Protein AF-A0A9W7EF34-F1 (afdb_monomer)

Mean predicted aligned error: 19.5 Å

Radius of gyration: 34.62 Å; Cα contacts (8 Å, |Δi|>4): 232; chains: 1; bounding box: 96×42×107 Å

Structure (mmCIF, N/CA/C/O backbone):
data_AF-A0A9W7EF34-F1
#
_entry.id   AF-A0A9W7EF34-F1
#
loop_
_atom_site.group_PDB
_atom_site.id
_atom_site.type_symbol
_atom_site.label_atom_id
_atom_site.label_alt_id
_atom_site.label_comp_id
_atom_site.label_asym_id
_atom_site.label_entity_id
_atom_site.label_seq_id
_atom_site.pdbx_PDB_ins_code
_atom_site.Cartn_x
_atom_site.Cartn_y
_atom_site.Cartn_z
_atom_site.occupancy
_atom_site.B_iso_or_equiv
_atom_site.auth_seq_id
_atom_site.auth_comp_id
_atom_site.auth_asym_id
_atom_site.auth_atom_id
_atom_site.pdbx_PDB_model_num
ATOM 1 N N . MET A 1 1 ? 43.0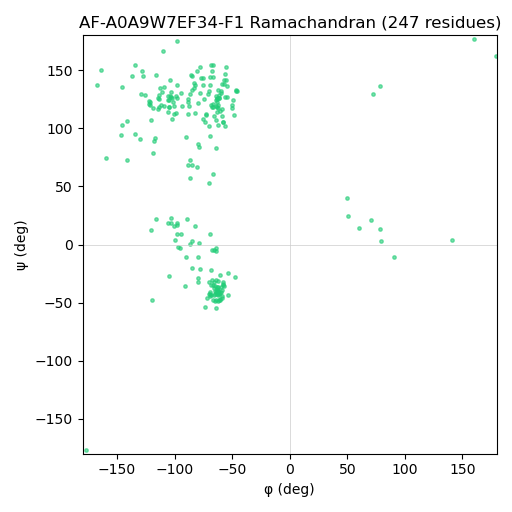24 19.667 50.921 1.00 45.47 1 MET A N 1
ATOM 2 C CA . MET A 1 1 ? 42.087 20.471 51.737 1.00 45.47 1 MET A CA 1
ATOM 3 C C . MET A 1 1 ? 41.079 21.119 50.804 1.00 45.47 1 MET A C 1
ATOM 5 O O . MET A 1 1 ? 41.505 21.657 49.795 1.00 45.47 1 MET A O 1
ATOM 9 N N . SER A 1 2 ? 39.800 21.084 51.189 1.00 40.12 2 SER A N 1
ATOM 10 C CA . SER A 1 2 ? 38.639 21.734 50.551 1.00 40.12 2 SER A CA 1
ATOM 11 C C . SER A 1 2 ? 38.058 21.064 49.301 1.00 40.12 2 SER A C 1
ATOM 13 O O . SER A 1 2 ? 38.801 20.698 48.408 1.00 40.12 2 SER A O 1
ATOM 15 N N . LYS A 1 3 ? 36.740 20.924 49.132 1.00 46.12 3 LYS A N 1
ATOM 16 C CA . LYS A 1 3 ? 35.575 21.041 50.031 1.00 46.12 3 LYS A CA 1
ATOM 17 C C . LYS A 1 3 ? 34.389 20.432 49.264 1.00 46.12 3 LYS A C 1
ATOM 19 O O . LYS A 1 3 ? 34.220 20.683 48.078 1.00 46.12 3 LYS A O 1
ATOM 24 N N . THR A 1 4 ? 33.598 19.647 49.975 1.00 48.50 4 THR A N 1
ATOM 25 C CA . THR A 1 4 ? 32.287 19.091 49.632 1.00 48.50 4 THR A CA 1
ATOM 26 C C . THR A 1 4 ? 31.282 20.197 49.295 1.00 48.50 4 THR A C 1
ATOM 28 O O . THR A 1 4 ? 31.253 21.192 50.014 1.00 48.50 4 THR A O 1
ATOM 31 N N . PHE A 1 5 ? 30.405 20.001 48.304 1.00 47.72 5 PHE A N 1
ATOM 32 C CA . PHE A 1 5 ? 29.097 20.671 48.266 1.00 47.72 5 PHE A CA 1
ATOM 33 C C . PHE A 1 5 ? 28.043 19.746 47.637 1.00 47.72 5 PHE A C 1
ATOM 35 O O . PHE A 1 5 ? 28.006 19.526 46.431 1.00 47.72 5 PHE A O 1
ATOM 42 N N . LEU A 1 6 ? 27.219 19.171 48.514 1.00 44.81 6 LEU A N 1
ATOM 43 C CA . LEU A 1 6 ? 25.925 18.562 48.221 1.00 44.81 6 LEU A CA 1
ATOM 44 C C . LEU A 1 6 ? 24.906 19.694 48.052 1.00 44.81 6 LEU A C 1
ATOM 46 O O . LEU A 1 6 ? 24.807 20.549 48.931 1.00 44.81 6 LEU A O 1
ATOM 50 N N . ALA A 1 7 ? 24.132 19.682 46.970 1.00 54.06 7 ALA A N 1
ATOM 51 C CA . ALA A 1 7 ? 22.953 20.530 46.826 1.00 54.06 7 ALA A CA 1
ATOM 52 C C . ALA A 1 7 ? 21.761 19.672 46.392 1.00 54.06 7 ALA A C 1
ATOM 54 O O . ALA A 1 7 ? 21.515 19.423 45.216 1.00 54.06 7 ALA A O 1
ATOM 55 N N . THR A 1 8 ? 21.053 19.193 47.406 1.00 47.03 8 THR A N 1
ATOM 56 C CA . THR A 1 8 ? 19.700 18.648 47.368 1.00 47.03 8 THR A CA 1
ATOM 57 C C . THR A 1 8 ? 18.743 19.761 46.932 1.00 47.03 8 THR A C 1
ATOM 59 O O . THR A 1 8 ? 18.721 20.810 47.572 1.00 47.03 8 THR A O 1
ATOM 62 N N . PHE A 1 9 ? 17.932 19.553 45.891 1.00 45.31 9 PHE A N 1
ATOM 63 C CA . PHE A 1 9 ? 16.800 20.437 45.594 1.00 45.31 9 PHE A CA 1
ATOM 64 C C . PHE A 1 9 ? 15.500 19.643 45.577 1.00 45.31 9 PHE A C 1
ATOM 66 O O . PHE A 1 9 ? 15.361 18.628 44.897 1.00 45.31 9 PHE A O 1
ATOM 73 N N . ALA A 1 10 ? 14.591 20.108 46.426 1.00 51.03 10 ALA A N 1
ATOM 74 C CA . ALA A 1 10 ? 13.329 19.495 46.765 1.00 51.03 10 ALA A CA 1
ATOM 75 C C . ALA A 1 10 ? 12.248 19.764 45.710 1.00 51.03 10 ALA A C 1
ATOM 77 O O . ALA A 1 10 ? 12.200 20.819 45.080 1.00 51.03 10 ALA A O 1
ATOM 78 N N . LEU A 1 11 ? 11.358 18.778 45.603 1.00 44.91 11 LEU A N 1
ATOM 79 C CA . LEU A 1 11 ? 10.041 18.805 44.977 1.00 44.91 11 LEU A CA 1
ATOM 80 C C . LEU A 1 11 ? 9.223 20.041 45.375 1.00 44.91 11 LEU A C 1
ATOM 82 O O . LEU A 1 11 ? 9.023 20.294 46.563 1.00 44.91 11 LEU A O 1
ATOM 86 N N . ILE A 1 12 ? 8.632 20.713 44.384 1.00 50.03 12 ILE A N 1
ATOM 87 C CA . ILE A 1 12 ? 7.440 21.541 44.583 1.00 50.03 12 ILE A CA 1
ATOM 88 C C . ILE A 1 12 ? 6.328 20.983 43.697 1.00 50.03 12 ILE A C 1
ATOM 90 O O . ILE A 1 12 ? 6.349 21.077 42.474 1.00 50.03 12 ILE A O 1
ATOM 94 N N . SER A 1 13 ? 5.382 20.357 44.389 1.00 43.81 13 SER A N 1
ATOM 95 C CA . SER A 1 13 ? 4.053 19.978 43.935 1.00 43.81 13 SER A CA 1
ATOM 96 C C . SER A 1 13 ? 3.179 21.228 43.860 1.00 43.81 13 SER A C 1
ATOM 98 O O . SER A 1 13 ? 3.028 21.930 44.860 1.00 43.81 13 SER A O 1
ATOM 100 N N . THR A 1 14 ? 2.574 21.489 42.704 1.00 51.66 14 THR A N 1
ATOM 101 C CA . THR A 1 14 ? 1.443 22.416 42.579 1.00 51.66 14 THR A CA 1
ATOM 102 C C . THR A 1 14 ? 0.361 21.778 41.713 1.00 51.66 14 THR A C 1
ATOM 104 O O . THR A 1 14 ? 0.374 21.824 40.487 1.00 51.66 14 THR A O 1
ATOM 107 N N . ALA A 1 15 ? -0.601 21.154 42.391 1.00 44.97 15 ALA A N 1
ATOM 108 C CA . ALA A 1 15 ? -1.885 20.786 41.819 1.00 44.97 15 ALA A CA 1
ATOM 109 C C . ALA A 1 15 ? -2.677 22.068 41.521 1.00 44.97 15 ALA A C 1
ATOM 111 O O . ALA A 1 15 ? -2.989 22.833 42.433 1.00 44.97 15 ALA A O 1
ATOM 112 N N . SER A 1 16 ? -2.999 22.305 40.249 1.00 50.56 16 SER A N 1
ATOM 113 C CA . SER A 1 16 ? -3.923 23.365 39.847 1.00 50.56 16 SER A CA 1
ATOM 114 C C . SER A 1 16 ? -5.274 22.735 39.523 1.00 50.56 16 SER A C 1
ATOM 116 O O . SER A 1 16 ? -5.428 22.010 38.541 1.00 50.56 16 SER A O 1
ATOM 118 N N . ALA A 1 17 ? -6.235 22.967 40.414 1.00 49.62 17 ALA A N 1
ATOM 119 C CA . ALA A 1 17 ? -7.628 22.598 40.248 1.00 49.62 17 ALA A CA 1
ATOM 120 C C . ALA A 1 17 ? -8.269 23.527 39.208 1.00 49.62 17 ALA A C 1
ATOM 122 O O . ALA A 1 17 ? -8.432 24.719 39.459 1.00 49.62 17 ALA A O 1
ATOM 123 N N . PHE A 1 18 ? -8.636 22.984 38.045 1.00 46.75 18 PHE A N 1
ATOM 124 C CA . PHE A 1 18 ? -9.473 23.696 37.084 1.00 46.75 18 PHE A CA 1
ATOM 125 C C . PHE A 1 18 ? -10.944 23.432 37.390 1.00 46.75 18 PHE A C 1
ATOM 127 O O . PHE A 1 18 ? -11.456 22.319 37.272 1.00 46.75 18 PHE A O 1
ATOM 134 N N . THR A 1 19 ? -11.597 24.499 37.826 1.00 50.06 19 THR A N 1
ATOM 135 C CA . THR A 1 19 ? -13.014 24.590 38.139 1.00 50.06 19 THR A CA 1
ATOM 136 C C . THR A 1 19 ? -13.855 24.357 36.884 1.00 50.06 19 THR A C 1
ATOM 138 O O . THR A 1 19 ? -13.667 25.003 35.855 1.00 50.06 19 THR A O 1
ATOM 141 N N . PHE A 1 20 ? -14.807 23.434 36.998 1.00 41.69 20 PHE A N 1
ATOM 142 C CA . PHE A 1 20 ? -15.888 23.197 36.047 1.00 41.69 20 PHE A CA 1
ATOM 143 C C . PHE A 1 20 ? -16.734 24.471 35.888 1.00 41.69 20 PHE A C 1
ATOM 145 O O . PHE A 1 20 ? -17.375 24.911 36.842 1.00 41.69 20 PHE A O 1
ATOM 152 N N . ILE A 1 21 ? -16.768 25.048 34.685 1.00 49.78 21 ILE A N 1
ATOM 153 C CA . ILE A 1 21 ? -17.763 26.055 34.299 1.00 49.78 21 ILE A CA 1
ATOM 154 C C . ILE A 1 21 ? -18.850 25.330 33.504 1.00 49.78 21 ILE A C 1
ATOM 156 O O . ILE A 1 21 ? -18.605 24.804 32.419 1.00 49.78 21 ILE A O 1
ATOM 160 N N . ALA A 1 22 ? -20.045 25.269 34.087 1.00 58.41 22 ALA A N 1
ATOM 161 C CA . ALA A 1 22 ? -21.246 24.741 33.456 1.00 58.41 22 ALA A CA 1
ATOM 162 C C . ALA A 1 22 ? -21.698 25.636 32.280 1.00 58.41 22 ALA A C 1
ATOM 164 O O . ALA A 1 22 ? -21.594 26.861 32.375 1.00 58.41 22 ALA A O 1
ATOM 165 N N . PRO A 1 23 ? -22.235 25.063 31.188 1.00 64.94 23 PRO A N 1
ATOM 166 C CA . PRO A 1 23 ? -22.819 25.843 30.102 1.00 64.94 23 PRO A CA 1
ATOM 167 C C . PRO A 1 23 ? -24.196 26.410 30.498 1.00 64.94 23 PRO A C 1
ATOM 169 O O . PRO A 1 23 ? -24.971 25.720 31.167 1.00 64.94 23 PRO A O 1
ATOM 172 N N . PRO A 1 24 ? -24.553 27.634 30.064 1.00 59.56 24 PRO A N 1
ATOM 173 C CA . PRO A 1 24 ? -25.892 28.165 30.267 1.00 59.56 24 PRO A CA 1
ATOM 174 C C . PRO A 1 24 ? -26.913 27.433 29.387 1.00 59.56 24 PRO A C 1
ATOM 176 O O . PRO A 1 24 ? -26.754 27.300 28.172 1.00 59.56 24 PRO A O 1
ATOM 179 N N . SER A 1 25 ? -27.995 26.990 30.027 1.00 50.22 25 SER A N 1
ATOM 180 C CA . SER A 1 25 ? -29.207 26.514 29.374 1.00 50.22 25 SER A CA 1
ATOM 181 C C . SER 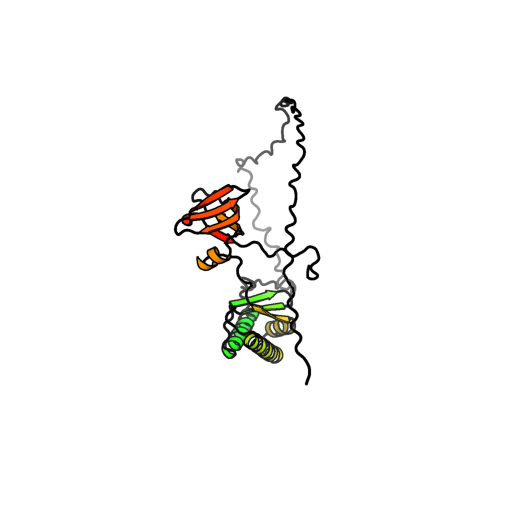A 1 25 ? -29.853 27.648 28.581 1.00 50.22 25 SER A C 1
ATOM 183 O O . SER A 1 25 ? -30.242 28.662 29.161 1.00 50.22 25 SER A O 1
ATOM 185 N N . VAL A 1 26 ? -30.045 27.449 27.279 1.00 50.34 26 VAL A N 1
ATOM 186 C CA . VAL A 1 26 ? -30.967 28.270 26.490 1.00 50.34 26 VAL A CA 1
ATOM 187 C C . VAL A 1 26 ? -32.069 27.362 25.974 1.00 50.34 26 VAL A C 1
ATOM 189 O O . VAL A 1 26 ? -31.975 26.722 24.930 1.00 50.34 26 VAL A O 1
ATOM 192 N N . SER A 1 27 ? -33.123 27.294 26.777 1.00 50.56 27 SER A N 1
ATOM 193 C CA . SER A 1 27 ? -34.466 26.969 26.336 1.00 50.56 27 SER A CA 1
ATOM 194 C C . SER A 1 27 ? -34.945 28.068 25.391 1.00 50.56 27 SER A C 1
ATOM 196 O O . SER A 1 27 ? -35.066 29.211 25.819 1.00 50.56 27 SER A O 1
ATOM 198 N N . ASN A 1 28 ? -35.256 27.728 24.143 1.00 45.16 28 ASN A N 1
ATOM 199 C CA . ASN A 1 28 ? -36.265 28.445 23.370 1.00 45.16 28 ASN A CA 1
ATOM 200 C C . ASN A 1 28 ? -36.971 27.459 22.442 1.00 45.16 28 ASN A C 1
ATOM 202 O O . ASN A 1 28 ? -36.529 27.136 21.342 1.00 45.16 28 ASN A O 1
ATOM 206 N N . PHE A 1 29 ? -38.089 26.967 22.967 1.00 40.59 29 PHE A N 1
ATOM 207 C CA . PHE A 1 29 ? -39.194 26.418 22.208 1.00 40.59 29 PHE A CA 1
ATOM 208 C C . PHE A 1 29 ? -39.684 27.471 21.206 1.00 40.59 29 PHE A C 1
ATOM 210 O O . PHE A 1 29 ? -40.049 28.578 21.591 1.00 40.59 29 PHE A O 1
ATOM 217 N N . CYS A 1 30 ? -39.769 27.097 19.934 1.00 47.44 30 CYS A N 1
ATOM 218 C CA . CYS A 1 30 ? -40.696 27.716 18.995 1.00 47.44 30 CYS A CA 1
ATOM 219 C C . CYS A 1 30 ? -41.594 26.605 18.436 1.00 47.44 30 CYS A C 1
ATOM 221 O O . CYS A 1 30 ? -41.076 25.649 17.853 1.00 47.44 30 CYS A O 1
ATOM 223 N N . PRO A 1 31 ? -42.924 26.687 18.611 1.00 45.97 31 PRO A N 1
ATOM 224 C CA . PRO A 1 31 ? -43.846 25.761 17.979 1.00 45.97 31 PRO A CA 1
ATOM 225 C C . PRO A 1 31 ? -43.904 26.099 16.489 1.00 45.97 31 PRO A C 1
ATOM 227 O O . PRO A 1 31 ? -44.399 27.155 16.097 1.00 45.97 31 PRO A O 1
ATOM 230 N N . ARG A 1 32 ? -43.377 25.217 15.635 1.00 39.81 32 ARG A N 1
ATOM 231 C CA . ARG A 1 32 ? -43.545 25.373 14.190 1.00 39.81 32 ARG A CA 1
ATOM 232 C C . ARG A 1 32 ? -44.985 25.017 13.841 1.00 39.81 32 ARG A C 1
ATOM 234 O O . ARG A 1 32 ? -45.380 23.853 13.860 1.00 39.81 32 ARG A O 1
ATOM 241 N N . SER A 1 33 ? -45.758 26.058 13.568 1.00 42.59 33 SER A N 1
ATOM 242 C CA . SER A 1 33 ? -47.129 26.014 13.087 1.00 42.59 33 SER A CA 1
ATOM 243 C C . SER A 1 33 ? -47.256 25.060 11.902 1.00 42.59 33 SER A C 1
ATOM 245 O O . SER A 1 33 ? -46.562 25.192 10.894 1.00 42.59 33 SER A O 1
ATOM 247 N N . ARG A 1 34 ? -48.167 24.099 12.055 1.00 45.62 34 ARG A N 1
ATOM 248 C CA . ARG A 1 34 ? -48.649 23.170 11.035 1.00 45.62 34 ARG A CA 1
ATOM 249 C C . ARG A 1 34 ? -49.187 23.983 9.852 1.00 45.62 34 ARG A C 1
ATOM 251 O O . ARG A 1 34 ? -50.275 24.540 9.938 1.00 45.62 34 ARG A O 1
ATOM 258 N N . THR A 1 35 ? -48.408 24.091 8.779 1.00 41.19 35 THR A N 1
ATOM 259 C CA . THR A 1 35 ? -48.868 24.669 7.511 1.00 41.19 35 THR A CA 1
ATOM 260 C C . THR A 1 35 ? -49.479 23.548 6.682 1.00 41.19 35 THR A C 1
ATOM 262 O O . THR A 1 35 ? -48.865 22.504 6.471 1.00 41.19 35 THR A O 1
ATOM 265 N N . SER A 1 36 ? -50.737 23.748 6.314 1.00 50.00 36 SER A N 1
ATOM 266 C CA . SER A 1 36 ? -51.560 22.881 5.482 1.00 50.00 36 SER A CA 1
ATOM 267 C C . SER A 1 36 ? -50.913 22.589 4.128 1.00 50.00 36 SER A C 1
ATOM 269 O O . SER A 1 36 ? -50.331 23.475 3.505 1.00 50.00 36 SER A O 1
ATOM 271 N N . LEU A 1 37 ? -51.073 21.341 3.688 1.00 55.94 37 LEU A N 1
ATOM 272 C CA . LEU A 1 37 ? -50.784 20.858 2.340 1.00 55.94 37 LEU A CA 1
ATOM 273 C C . LEU A 1 37 ? -51.526 21.716 1.299 1.00 55.94 37 LEU A C 1
ATOM 275 O O . LEU A 1 37 ? -52.745 21.855 1.426 1.00 55.94 37 LEU A O 1
ATOM 279 N N . PRO A 1 38 ? -50.849 22.278 0.283 1.00 51.59 38 PRO A N 1
ATOM 280 C CA . PRO A 1 38 ? -51.524 22.739 -0.914 1.00 51.59 38 PRO A CA 1
ATOM 281 C C . PRO A 1 38 ? -51.879 21.555 -1.819 1.00 51.59 38 PRO A C 1
ATOM 283 O O . PRO A 1 38 ? -51.161 20.559 -1.915 1.00 51.59 38 PRO A O 1
ATOM 286 N N . ASP A 1 39 ? -53.041 21.725 -2.428 1.00 44.97 39 ASP A N 1
ATOM 287 C CA . ASP A 1 39 ? -53.821 20.803 -3.230 1.00 44.97 39 ASP A CA 1
ATOM 288 C C . ASP A 1 39 ? -53.061 20.226 -4.434 1.00 44.97 39 ASP A C 1
ATOM 290 O O . ASP A 1 39 ? -52.222 20.879 -5.063 1.00 44.97 39 ASP A O 1
ATOM 294 N N . ALA A 1 40 ? -53.385 18.977 -4.751 1.00 52.00 40 ALA A N 1
ATOM 295 C CA . ALA A 1 40 ? -52.800 18.213 -5.837 1.00 52.00 40 ALA A CA 1
ATOM 296 C C . ALA A 1 40 ? -53.414 18.638 -7.178 1.00 52.00 40 ALA A C 1
ATOM 298 O O . ALA A 1 40 ? -54.333 18.000 -7.681 1.00 52.00 40 ALA A O 1
ATOM 299 N N . SER A 1 41 ? -52.894 19.703 -7.786 1.00 53.72 41 SER A N 1
ATOM 300 C CA . SER A 1 41 ? -53.200 20.023 -9.185 1.00 53.72 41 SER A CA 1
ATOM 301 C C . SER A 1 41 ? -52.153 20.951 -9.803 1.00 53.72 41 SER A C 1
ATOM 303 O O . SER A 1 41 ? -52.399 22.134 -10.032 1.00 53.72 41 SER A O 1
ATOM 305 N N . SER A 1 42 ? -50.975 20.420 -10.121 1.00 45.78 42 SER A N 1
ATOM 306 C CA . SER A 1 42 ? -50.149 20.989 -11.187 1.00 45.78 42 SER A CA 1
ATOM 307 C C . SER A 1 42 ? -49.487 19.864 -11.975 1.00 45.78 42 SER A C 1
ATOM 309 O O . SER A 1 42 ? -48.623 19.122 -11.517 1.00 45.78 42 SER A O 1
ATOM 311 N N . VAL A 1 43 ? -50.034 19.700 -13.171 1.00 49.41 43 VAL A N 1
ATOM 312 C CA . VAL A 1 43 ? -49.752 18.675 -14.164 1.00 49.41 43 VAL A CA 1
ATOM 313 C C . VAL A 1 43 ? -48.331 18.873 -14.693 1.00 49.41 43 VAL A C 1
ATOM 315 O O . VAL A 1 43 ? -48.027 19.907 -15.285 1.00 49.41 43 VAL A O 1
ATOM 318 N N . LEU A 1 44 ? -47.461 17.884 -14.488 1.00 51.25 44 LEU A N 1
ATOM 319 C CA . LEU A 1 44 ? -46.235 17.745 -15.273 1.00 51.25 44 LEU A CA 1
ATOM 320 C C . LEU A 1 44 ? -46.634 17.345 -16.705 1.00 51.25 44 LEU A C 1
ATOM 322 O O . LEU A 1 44 ? -47.517 16.495 -16.851 1.00 51.25 44 LEU A O 1
ATOM 326 N N . PRO A 1 45 ? -46.030 17.918 -17.762 1.00 49.41 45 PRO A N 1
ATOM 327 C CA . PRO A 1 45 ? -46.334 17.502 -19.122 1.00 49.41 45 PRO A CA 1
ATOM 328 C C . PRO A 1 45 ? -45.947 16.030 -19.301 1.00 49.41 45 PRO A C 1
ATOM 330 O O . PRO A 1 45 ? -44.797 15.635 -19.111 1.00 49.41 45 PRO A O 1
ATOM 333 N N . LEU A 1 46 ? -46.956 15.228 -19.636 1.00 42.62 46 LEU A N 1
ATOM 334 C CA . LEU A 1 46 ? -46.847 13.823 -19.991 1.00 42.62 46 LEU A CA 1
ATOM 335 C C . LEU A 1 46 ? -45.908 13.710 -21.203 1.00 42.62 46 LEU A C 1
ATOM 337 O O . LEU A 1 46 ? -46.263 14.127 -22.307 1.00 42.62 46 LEU A O 1
ATOM 341 N N . PHE A 1 47 ? -44.713 13.152 -21.017 1.00 42.62 47 PHE A N 1
ATOM 342 C CA . PHE A 1 47 ? -43.955 12.630 -22.149 1.00 42.62 47 PHE A CA 1
ATOM 343 C C . PHE A 1 47 ? -44.774 11.479 -22.730 1.00 42.62 47 PHE A C 1
ATOM 345 O O . PHE A 1 47 ? -44.918 10.429 -22.105 1.00 42.62 47 PHE A O 1
ATOM 352 N N . SER A 1 48 ? -45.374 11.723 -23.895 1.00 48.88 48 SER A N 1
ATOM 353 C CA . SER A 1 48 ? -46.065 10.693 -24.661 1.00 48.88 48 SER A CA 1
ATOM 354 C C . SER A 1 48 ? -45.039 9.641 -25.056 1.00 48.88 48 SER A C 1
ATOM 356 O O . SER A 1 48 ? -44.066 9.939 -25.748 1.00 48.88 48 SER A O 1
ATOM 358 N N . THR A 1 49 ? -45.231 8.418 -24.575 1.00 58.16 49 THR A N 1
ATOM 359 C CA . THR A 1 49 ? -44.493 7.254 -25.055 1.00 58.16 49 THR A CA 1
ATOM 360 C C . THR A 1 49 ? -44.814 7.054 -26.536 1.00 58.16 49 THR A C 1
ATOM 362 O O . THR A 1 49 ? -45.997 7.100 -26.883 1.00 58.16 49 THR A O 1
ATOM 365 N N . PRO A 1 50 ? -43.820 6.833 -27.413 1.00 52.66 50 PRO A N 1
ATOM 366 C CA . PRO A 1 50 ? -44.100 6.483 -28.796 1.00 52.66 50 PRO A CA 1
ATOM 367 C C . PRO A 1 50 ? -44.875 5.160 -28.838 1.00 52.66 50 PRO A C 1
ATOM 369 O O . PRO A 1 50 ? -44.483 4.169 -28.222 1.00 52.66 50 PRO A O 1
ATOM 372 N N . ASP A 1 51 ? -46.015 5.196 -29.519 1.00 50.22 51 ASP A N 1
ATOM 373 C CA . ASP A 1 51 ? -46.903 4.063 -29.746 1.00 50.22 51 ASP A CA 1
ATOM 374 C C . ASP A 1 51 ? -46.262 3.158 -30.811 1.00 50.22 51 ASP A C 1
ATOM 376 O O . ASP A 1 51 ? -46.149 3.532 -31.978 1.00 50.22 51 ASP A O 1
ATOM 380 N N . PHE A 1 52 ? -45.765 1.990 -30.403 1.00 50.00 52 PHE A N 1
ATOM 381 C CA . PHE A 1 52 ? -45.001 1.069 -31.260 1.00 50.00 52 PHE A CA 1
ATOM 382 C C . PHE A 1 52 ? -45.881 0.163 -32.144 1.00 50.00 52 PHE A C 1
ATOM 384 O O . PHE A 1 52 ? -45.394 -0.826 -32.684 1.00 50.00 52 PHE A O 1
ATOM 391 N N . ASN A 1 53 ? -47.167 0.479 -32.320 1.00 54.66 53 ASN A N 1
ATOM 392 C CA . ASN A 1 53 ? -48.119 -0.387 -33.026 1.00 54.66 53 ASN A CA 1
ATOM 393 C C . ASN A 1 53 ? -48.473 0.049 -34.457 1.00 54.66 53 ASN A C 1
ATOM 395 O O . ASN A 1 53 ? -49.514 -0.355 -34.967 1.00 54.66 53 ASN A O 1
ATOM 399 N N . ASN A 1 54 ? -47.631 0.829 -35.139 1.00 50.09 54 ASN A N 1
ATOM 400 C CA . ASN A 1 54 ? -47.859 1.156 -36.549 1.00 50.09 54 ASN A CA 1
ATOM 401 C C . ASN A 1 54 ? -46.719 0.622 -37.426 1.00 50.09 54 ASN A C 1
ATOM 403 O O . ASN A 1 54 ? -45.709 1.291 -37.628 1.00 50.09 54 ASN A O 1
ATOM 407 N N . VAL A 1 55 ? -46.874 -0.620 -37.892 1.00 57.09 55 VAL A N 1
ATOM 408 C CA . VAL A 1 55 ? -45.870 -1.372 -38.672 1.00 57.09 55 VAL A CA 1
ATOM 409 C C . VAL A 1 55 ? -46.098 -1.241 -40.189 1.00 57.09 55 VAL A C 1
ATOM 411 O O . VAL A 1 55 ? -45.410 -1.881 -40.972 1.00 57.09 55 VAL A O 1
ATOM 414 N N . ASP A 1 56 ? -47.000 -0.372 -40.647 1.00 52.03 56 ASP A N 1
ATOM 415 C CA . ASP A 1 56 ? -47.461 -0.419 -42.044 1.00 52.03 56 ASP A CA 1
ATOM 416 C C . ASP A 1 56 ? -46.880 0.650 -42.983 1.00 52.03 56 ASP A C 1
ATOM 418 O O . ASP A 1 56 ? -47.412 0.854 -44.067 1.00 52.03 56 ASP A O 1
ATOM 422 N N . ASN A 1 57 ? -45.764 1.304 -42.645 1.00 52.41 57 ASN A N 1
ATOM 423 C CA . ASN A 1 57 ? -45.030 2.131 -43.617 1.00 52.41 57 ASN A CA 1
ATOM 424 C C . ASN A 1 57 ? -43.514 2.005 -43.439 1.00 52.41 57 ASN A C 1
ATOM 426 O O . ASN A 1 57 ? -42.839 2.914 -42.959 1.00 52.41 57 ASN A O 1
ATOM 430 N N . LEU A 1 58 ? -42.983 0.852 -43.841 1.00 50.47 58 LEU A N 1
ATOM 431 C CA . LEU A 1 58 ? -41.568 0.696 -44.147 1.00 50.47 58 LEU A CA 1
ATOM 432 C C . LEU A 1 58 ? -41.401 1.004 -45.640 1.00 50.47 58 LEU A C 1
ATOM 434 O O . LEU A 1 58 ? -41.602 0.134 -46.486 1.00 50.47 58 LEU A O 1
ATOM 438 N N . GLU A 1 59 ? -41.098 2.258 -45.978 1.00 56.09 59 GLU A N 1
ATOM 439 C CA . GLU A 1 59 ? -40.597 2.564 -47.317 1.00 56.09 59 GLU A CA 1
ATOM 440 C C . GLU A 1 59 ? -39.288 1.793 -47.502 1.00 56.09 59 GLU A C 1
ATOM 442 O O . GLU A 1 59 ? -38.316 1.973 -46.766 1.00 56.09 59 GLU A O 1
ATOM 447 N N . THR A 1 60 ? -39.314 0.853 -48.442 1.00 54.75 60 THR A N 1
AT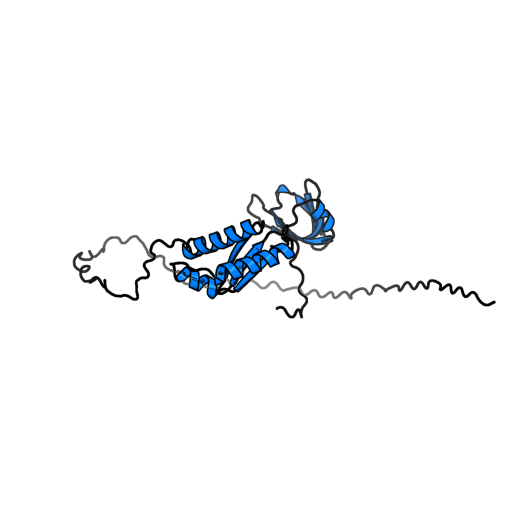OM 448 C CA . THR A 1 60 ? -38.168 0.041 -48.837 1.00 54.75 60 THR A CA 1
ATOM 449 C C . THR A 1 60 ? -37.064 0.983 -49.304 1.00 54.75 60 THR A C 1
ATOM 451 O O . THR A 1 60 ? -37.168 1.567 -50.379 1.00 54.75 60 THR A O 1
ATOM 454 N N . ILE A 1 61 ? -36.029 1.162 -48.484 1.00 51.38 61 ILE A N 1
ATOM 455 C CA . ILE A 1 61 ? -34.816 1.871 -48.888 1.00 51.38 61 ILE A CA 1
ATOM 456 C C . ILE A 1 61 ? -34.210 1.048 -50.027 1.00 51.38 61 ILE A C 1
ATOM 458 O O . ILE A 1 61 ? -33.854 -0.117 -49.833 1.00 51.38 61 ILE A O 1
ATOM 462 N N . ASP A 1 62 ? -34.191 1.629 -51.224 1.00 54.66 62 ASP A N 1
ATOM 463 C CA . ASP A 1 62 ? -33.688 0.991 -52.434 1.00 54.66 62 ASP A CA 1
ATOM 464 C C . ASP A 1 62 ? -32.198 0.671 -52.245 1.00 54.66 62 ASP A C 1
ATOM 466 O O . ASP A 1 62 ? -31.394 1.528 -51.871 1.00 54.66 62 ASP A O 1
ATOM 470 N N . ALA A 1 63 ? -31.824 -0.591 -52.460 1.00 57.50 63 ALA A N 1
ATOM 471 C CA . ALA A 1 63 ? -30.490 -1.110 -52.159 1.00 57.50 63 ALA A CA 1
ATOM 472 C C . ALA A 1 63 ? -29.383 -0.516 -53.055 1.00 57.50 63 ALA A C 1
ATOM 474 O O . ALA A 1 63 ? -28.207 -0.794 -52.834 1.00 57.50 63 ALA A O 1
ATOM 475 N N . ASN A 1 64 ? -29.748 0.306 -54.042 1.00 53.88 64 ASN A N 1
ATOM 476 C CA . ASN A 1 64 ? -28.821 0.927 -54.986 1.00 53.88 64 ASN A CA 1
ATOM 477 C C . ASN A 1 64 ? -28.282 2.300 -54.544 1.00 53.88 64 ASN A C 1
ATOM 479 O O . ASN A 1 64 ? -27.315 2.772 -55.135 1.00 53.88 64 ASN A O 1
ATOM 483 N N . ASP A 1 65 ? -28.822 2.921 -53.489 1.00 49.62 65 ASP A N 1
ATOM 484 C CA . ASP A 1 65 ? -28.317 4.217 -52.990 1.00 49.62 65 ASP A CA 1
ATOM 485 C C . ASP A 1 65 ? -27.126 4.081 -52.016 1.00 49.62 65 ASP A C 1
ATOM 487 O O . ASP A 1 65 ? -26.602 5.074 -51.506 1.00 49.62 65 ASP A O 1
ATOM 491 N N . LEU A 1 66 ? -26.645 2.854 -51.774 1.00 51.84 66 LEU A N 1
ATOM 492 C CA . LEU A 1 66 ? -25.497 2.568 -50.904 1.00 51.84 66 LEU A CA 1
ATOM 493 C C . LEU A 1 66 ? -24.180 2.320 -51.669 1.00 51.84 66 LEU A C 1
ATOM 495 O O . LEU A 1 66 ? -23.233 1.795 -51.087 1.00 51.84 66 LEU A O 1
ATOM 499 N N . GLU A 1 67 ? -24.084 2.681 -52.953 1.00 53.78 67 GLU A N 1
ATOM 500 C CA . GLU A 1 67 ? -22.863 2.456 -53.754 1.00 53.78 67 GLU A CA 1
ATOM 501 C C . GLU A 1 67 ? -21.942 3.678 -53.922 1.00 53.78 67 GLU A C 1
ATOM 503 O O . GLU A 1 67 ? -20.890 3.567 -54.549 1.00 53.78 67 GLU A O 1
ATOM 508 N N . ASP A 1 68 ? -22.237 4.825 -53.298 1.00 50.72 68 ASP A N 1
ATOM 509 C CA . ASP A 1 68 ? -21.379 6.022 -53.405 1.00 50.72 68 ASP A CA 1
ATOM 510 C C . ASP A 1 68 ? -20.546 6.335 -52.147 1.00 50.72 68 ASP A C 1
ATOM 512 O O . ASP A 1 68 ? -19.969 7.416 -52.009 1.00 50.72 68 ASP A O 1
ATOM 516 N N . CYS A 1 69 ? -20.363 5.350 -51.262 1.00 45.81 69 CYS A N 1
ATOM 517 C CA . CYS A 1 69 ? -19.264 5.366 -50.291 1.00 45.81 69 CYS A CA 1
ATOM 518 C C . CYS A 1 69 ? -17.974 4.903 -50.981 1.00 45.81 69 CYS A C 1
ATOM 520 O O . CYS A 1 69 ? -17.434 3.833 -50.693 1.00 45.81 69 CYS A O 1
ATOM 522 N N . LYS A 1 70 ? -17.489 5.710 -51.932 1.00 51.06 70 LYS A N 1
ATOM 523 C CA . LYS A 1 70 ? -16.155 5.550 -52.516 1.00 51.06 70 LYS A CA 1
ATOM 524 C C . LYS A 1 70 ? -15.143 5.422 -51.378 1.00 51.06 70 LYS A C 1
ATOM 526 O O . LYS A 1 70 ? -14.993 6.332 -50.565 1.00 51.06 70 LYS A O 1
ATOM 531 N N . LYS A 1 71 ? -14.480 4.270 -51.331 1.00 52.69 71 LYS A N 1
ATOM 532 C CA . LYS A 1 71 ? -13.387 3.954 -50.420 1.00 52.69 71 LYS A CA 1
ATOM 533 C C . LYS A 1 71 ? -12.358 5.084 -50.423 1.00 52.69 71 LYS A C 1
ATOM 535 O O . LYS A 1 71 ? -11.688 5.326 -51.425 1.00 52.69 71 LYS A O 1
ATOM 540 N N . VAL A 1 72 ? -12.266 5.803 -49.309 1.00 48.12 72 VAL A N 1
ATOM 541 C CA . VAL A 1 72 ? -11.195 6.770 -49.050 1.00 48.12 72 VAL A CA 1
ATOM 542 C C . VAL A 1 72 ? -10.026 5.977 -48.467 1.00 48.12 72 VAL A C 1
ATOM 544 O O . VAL A 1 72 ? -9.726 6.086 -47.282 1.00 48.12 72 VAL A O 1
ATOM 547 N N . ASP A 1 73 ? -9.408 5.133 -49.291 1.00 49.34 73 ASP A N 1
ATOM 548 C CA . ASP A 1 73 ? -8.354 4.207 -48.846 1.00 49.34 73 ASP A CA 1
ATOM 549 C C . ASP A 1 73 ? -6.973 4.884 -48.680 1.00 49.34 73 ASP A C 1
ATOM 551 O O . ASP A 1 73 ? -6.025 4.239 -48.249 1.00 49.34 73 ASP A O 1
ATOM 555 N N . ASP A 1 74 ? -6.854 6.198 -48.917 1.00 51.22 74 ASP A N 1
ATOM 556 C CA . ASP A 1 74 ? -5.555 6.901 -48.923 1.00 51.22 74 ASP A CA 1
ATOM 557 C C . ASP A 1 74 ? -5.421 8.042 -47.890 1.00 51.22 74 ASP A C 1
ATOM 559 O O . ASP A 1 74 ? -4.479 8.840 -47.928 1.00 51.22 74 ASP A O 1
ATOM 563 N N . ALA A 1 75 ? -6.332 8.150 -46.916 1.00 44.38 75 ALA A N 1
ATOM 564 C CA . ALA A 1 75 ? -6.210 9.148 -45.849 1.00 44.38 75 ALA A CA 1
ATOM 565 C C . ALA A 1 75 ? -5.214 8.697 -44.757 1.00 44.38 75 ALA A C 1
ATOM 567 O O . ALA A 1 75 ? -5.599 8.163 -43.719 1.00 44.38 75 ALA A O 1
ATOM 568 N N . VAL A 1 76 ? -3.926 8.996 -44.966 1.00 46.47 76 VAL A N 1
ATOM 569 C CA . VAL A 1 76 ? -2.785 8.729 -44.053 1.00 46.47 76 VAL A CA 1
ATOM 570 C C . VAL A 1 76 ? -3.035 9.139 -42.588 1.00 46.47 76 VAL A C 1
ATOM 572 O O . VAL A 1 76 ? -2.486 8.538 -41.671 1.00 46.47 76 VAL A O 1
ATOM 575 N N . TRP A 1 77 ? -3.888 10.133 -42.337 1.00 52.22 77 TRP A N 1
ATOM 576 C CA . TRP A 1 77 ? -4.160 10.677 -41.001 1.00 52.22 77 TRP A CA 1
ATOM 577 C C . TRP A 1 77 ? -5.257 9.931 -40.215 1.00 52.22 77 TRP A C 1
ATOM 579 O O . TRP A 1 77 ? -5.559 10.312 -39.086 1.00 52.22 77 TRP A O 1
ATOM 589 N N . ARG A 1 78 ? -5.849 8.873 -40.793 1.00 39.50 78 ARG A N 1
ATOM 590 C CA . ARG A 1 78 ? -6.810 7.969 -40.133 1.00 39.50 78 ARG A CA 1
ATOM 591 C C . ARG A 1 78 ? -6.314 6.524 -40.009 1.00 39.50 78 ARG A C 1
ATOM 593 O O . ARG A 1 78 ? -7.127 5.644 -39.753 1.00 39.50 78 ARG A O 1
ATOM 600 N N . ARG A 1 79 ? -4.997 6.281 -40.061 1.00 39.84 79 ARG A N 1
ATOM 601 C CA . ARG A 1 79 ? -4.379 5.066 -39.481 1.00 39.84 79 ARG A CA 1
ATOM 602 C C . ARG A 1 79 ? -4.430 5.099 -37.947 1.00 39.84 79 ARG A C 1
ATOM 604 O O . ARG A 1 79 ? -3.423 4.978 -37.264 1.00 39.84 79 ARG A O 1
ATOM 611 N N . GLY A 1 80 ? -5.625 5.310 -37.410 1.00 40.25 80 GLY A N 1
ATOM 612 C CA . GLY A 1 80 ? -6.008 4.746 -36.130 1.00 40.25 80 GLY A CA 1
ATOM 613 C C . GLY A 1 80 ? -6.558 3.361 -36.416 1.00 40.25 80 GLY A C 1
ATOM 614 O O . GLY A 1 80 ? -7.721 3.098 -36.123 1.00 40.25 80 GLY A O 1
ATOM 615 N N . ASP A 1 81 ? -5.743 2.516 -37.050 1.00 43.00 81 ASP A N 1
ATOM 616 C CA . ASP A 1 81 ? -5.900 1.092 -36.860 1.00 43.00 81 ASP A CA 1
ATOM 617 C C . ASP A 1 81 ? -5.741 0.909 -35.353 1.00 43.00 81 ASP A C 1
ATOM 619 O O . ASP A 1 81 ? -4.660 1.056 -34.780 1.00 43.00 81 ASP A O 1
ATOM 623 N N . LEU A 1 82 ? -6.860 0.669 -34.679 1.00 42.19 82 LEU A N 1
ATOM 624 C CA . LEU A 1 82 ? -6.871 -0.028 -33.405 1.00 42.19 82 LEU A CA 1
ATOM 625 C C . LEU A 1 82 ? -6.425 -1.470 -33.701 1.00 42.19 82 LEU A C 1
ATOM 627 O O . LEU A 1 82 ? -7.199 -2.408 -33.531 1.00 42.19 82 LEU A O 1
ATOM 631 N N . ASP A 1 83 ? -5.206 -1.623 -34.229 1.00 40.28 83 ASP A N 1
ATOM 632 C CA . ASP A 1 83 ? -4.530 -2.878 -34.523 1.00 40.28 83 ASP A CA 1
ATOM 633 C C . ASP A 1 83 ? -4.310 -3.580 -33.184 1.00 40.28 83 ASP A C 1
ATOM 635 O O . ASP A 1 83 ? -3.262 -3.437 -32.561 1.00 40.28 83 ASP A O 1
ATOM 639 N N . ASN A 1 84 ? -5.326 -4.292 -32.695 1.00 45.06 84 ASN A N 1
ATOM 640 C CA . ASN A 1 84 ? -5.228 -5.261 -31.601 1.00 45.06 84 ASN A CA 1
ATOM 641 C C . ASN A 1 84 ? -4.518 -4.779 -30.313 1.00 45.06 84 ASN A C 1
ATOM 643 O O . ASN A 1 84 ? -4.009 -5.598 -29.551 1.00 45.06 84 ASN A O 1
ATOM 647 N N . MET A 1 85 ? -4.473 -3.475 -30.035 1.00 47.88 85 MET A N 1
ATOM 648 C CA . MET A 1 85 ? -3.984 -2.930 -28.763 1.00 47.88 85 MET A CA 1
ATOM 649 C C . MET A 1 85 ? -5.151 -2.854 -27.777 1.00 47.88 85 MET A C 1
ATOM 651 O O . MET A 1 85 ? -5.651 -1.781 -27.429 1.00 47.88 85 MET A O 1
ATOM 655 N N . ASP A 1 86 ? -5.614 -4.031 -27.363 1.00 52.53 86 ASP A N 1
ATOM 656 C CA . ASP A 1 86 ? -6.540 -4.192 -26.251 1.00 52.53 86 ASP A CA 1
ATOM 657 C C . ASP A 1 86 ? -5.815 -3.770 -24.960 1.00 52.53 86 ASP A C 1
ATOM 659 O O . ASP A 1 86 ? -4.901 -4.432 -24.506 1.00 52.53 86 ASP A O 1
ATOM 663 N N . SER A 1 87 ? -6.223 -2.650 -24.360 1.00 59.09 87 SER A N 1
ATOM 664 C CA . SER A 1 87 ? -5.706 -2.067 -23.105 1.00 59.09 87 SER A CA 1
ATOM 665 C C . SER A 1 87 ? -4.305 -1.409 -23.149 1.00 59.09 87 SER A C 1
ATOM 667 O O . SER A 1 87 ? -3.310 -2.041 -23.483 1.00 59.09 87 SER A O 1
ATOM 669 N N . PRO A 1 88 ? -4.150 -0.162 -22.648 1.00 63.75 88 PRO A N 1
ATOM 670 C CA . PRO A 1 88 ? -2.841 0.507 -22.521 1.00 63.75 88 PRO A CA 1
ATOM 671 C C . PRO A 1 88 ? -1.870 -0.187 -21.540 1.00 63.75 88 PRO A C 1
ATOM 673 O O . PRO A 1 88 ? -0.723 0.236 -21.395 1.00 63.75 88 PRO A O 1
ATOM 676 N N . LEU A 1 89 ? -2.328 -1.224 -20.832 1.00 64.44 89 LEU A N 1
ATOM 677 C CA . LEU A 1 89 ? -1.497 -2.089 -19.994 1.00 64.44 89 LEU A CA 1
ATOM 678 C C . LEU A 1 89 ? -0.741 -3.141 -20.822 1.00 64.44 89 LEU A C 1
ATOM 680 O O . LEU A 1 89 ? 0.357 -3.521 -20.432 1.00 64.44 89 LEU A O 1
ATOM 684 N N . ASP A 1 90 ? -1.285 -3.556 -21.969 1.00 70.19 90 ASP A N 1
ATOM 685 C CA . ASP A 1 90 ? -0.757 -4.672 -22.765 1.00 70.19 90 ASP A CA 1
ATOM 686 C C . ASP A 1 90 ? 0.122 -4.214 -23.936 1.00 70.19 90 ASP A C 1
ATOM 688 O O . ASP A 1 90 ? 0.541 -5.014 -24.771 1.00 70.19 90 ASP A O 1
ATOM 692 N N . ALA A 1 91 ? 0.449 -2.922 -23.996 1.00 80.81 91 ALA A N 1
ATOM 693 C CA . ALA A 1 91 ? 1.316 -2.394 -25.033 1.00 80.81 91 ALA A CA 1
ATOM 694 C C . ALA A 1 91 ? 2.703 -3.064 -24.996 1.00 80.81 91 ALA A C 1
ATOM 696 O O . ALA A 1 91 ? 3.356 -3.115 -23.953 1.00 80.81 91 ALA A O 1
ATOM 697 N N . GLY A 1 92 ? 3.189 -3.542 -26.147 1.00 83.06 92 GLY A N 1
ATOM 698 C CA . GLY A 1 92 ? 4.447 -4.301 -26.226 1.00 83.06 92 GLY A CA 1
ATOM 699 C C . GLY A 1 92 ? 5.672 -3.542 -25.698 1.00 83.06 92 GLY A C 1
ATOM 700 O O . GLY A 1 92 ? 6.538 -4.130 -25.043 1.00 83.06 92 GLY A O 1
ATOM 701 N N . TRP A 1 93 ? 5.709 -2.215 -25.884 1.00 83.19 93 TRP A N 1
ATOM 702 C CA . TRP A 1 93 ? 6.770 -1.374 -25.324 1.00 83.19 93 TRP A CA 1
ATOM 703 C C . TRP A 1 93 ? 6.770 -1.404 -23.791 1.00 83.19 93 TRP A C 1
ATOM 705 O O . TRP A 1 93 ? 7.828 -1.436 -23.166 1.00 83.19 93 TRP A O 1
ATOM 715 N N . ARG A 1 94 ? 5.586 -1.460 -23.172 1.00 85.31 94 ARG A N 1
ATOM 716 C CA . ARG A 1 94 ? 5.427 -1.492 -21.719 1.00 85.31 94 ARG A CA 1
ATOM 717 C C . ARG A 1 94 ? 5.861 -2.831 -21.146 1.00 85.31 94 ARG A C 1
ATOM 719 O O . ARG A 1 94 ? 6.619 -2.840 -20.183 1.00 85.31 94 ARG A O 1
ATOM 726 N N . GLN A 1 95 ? 5.443 -3.937 -21.759 1.00 86.62 95 GLN A N 1
ATOM 727 C CA . GLN A 1 95 ? 5.857 -5.278 -21.334 1.00 86.62 95 GLN A CA 1
ATOM 728 C C . GLN A 1 95 ? 7.381 -5.441 -21.415 1.00 86.62 95 GLN A C 1
ATOM 730 O O . GLN A 1 95 ? 8.006 -5.967 -20.495 1.00 86.62 95 GLN A O 1
ATOM 735 N N . THR A 1 96 ? 7.993 -4.917 -22.481 1.00 88.69 96 THR A N 1
ATOM 736 C CA . THR A 1 96 ? 9.454 -4.891 -22.636 1.00 88.69 96 THR A CA 1
ATOM 737 C C . THR A 1 96 ? 10.119 -4.081 -21.520 1.00 88.69 96 THR A C 1
ATOM 739 O O . THR A 1 96 ? 11.050 -4.569 -20.876 1.00 88.69 96 THR A O 1
ATOM 742 N N . CYS A 1 97 ? 9.618 -2.877 -21.227 1.00 87.38 97 CYS A N 1
ATOM 743 C CA . CYS A 1 97 ? 10.117 -2.054 -20.124 1.00 87.38 97 CYS A CA 1
ATOM 744 C C . CYS A 1 97 ? 9.970 -2.734 -18.758 1.00 87.38 97 CYS A C 1
ATOM 746 O O . CYS A 1 97 ? 10.929 -2.782 -17.988 1.00 87.38 97 CYS A O 1
ATOM 748 N N . GLU A 1 98 ? 8.796 -3.285 -18.457 1.00 89.38 98 GLU A N 1
ATOM 749 C CA . GLU A 1 98 ? 8.535 -3.991 -17.201 1.00 89.38 98 GLU A CA 1
ATOM 750 C C . GLU A 1 98 ? 9.438 -5.220 -17.059 1.00 89.38 98 GLU A C 1
ATOM 752 O O . GLU A 1 98 ? 9.998 -5.441 -15.987 1.00 89.38 98 GLU A O 1
ATOM 757 N N . SER A 1 99 ? 9.690 -5.958 -18.145 1.00 89.88 99 SER A N 1
ATOM 758 C CA . SER A 1 99 ? 10.643 -7.072 -18.145 1.00 89.88 99 SER A CA 1
ATOM 759 C C . SER A 1 99 ? 12.078 -6.620 -17.841 1.00 89.88 99 SER A C 1
ATOM 761 O O . SER A 1 99 ? 12.794 -7.311 -17.112 1.00 89.88 99 SER A O 1
ATOM 763 N N . MET A 1 100 ? 12.521 -5.473 -18.366 1.00 90.44 100 MET A N 1
ATOM 764 C CA . MET A 1 100 ? 13.845 -4.912 -18.049 1.00 90.44 100 MET A CA 1
ATOM 765 C C . MET A 1 100 ? 13.945 -4.491 -16.581 1.00 90.44 100 MET A C 1
ATOM 767 O O . MET A 1 100 ? 14.936 -4.797 -15.907 1.00 90.44 100 MET A O 1
ATOM 771 N N . ILE A 1 101 ? 12.900 -3.836 -16.070 1.00 91.94 101 ILE A N 1
ATOM 772 C CA . ILE A 1 101 ? 12.811 -3.430 -14.666 1.00 91.94 101 ILE A CA 1
ATOM 773 C C . ILE A 1 101 ? 12.856 -4.666 -13.759 1.00 91.94 101 ILE A C 1
ATOM 775 O O . ILE A 1 101 ? 13.661 -4.720 -12.827 1.00 91.94 101 ILE A O 1
ATOM 779 N N . GLN A 1 102 ? 12.071 -5.696 -14.083 1.00 92.75 102 GLN A N 1
ATOM 780 C CA . GLN A 1 102 ? 12.025 -6.949 -13.336 1.00 92.75 102 GLN A CA 1
ATOM 781 C C . GLN A 1 102 ? 13.368 -7.683 -13.348 1.00 92.75 102 GLN A C 1
ATOM 783 O O . GLN A 1 102 ? 13.822 -8.162 -12.309 1.00 92.75 102 GLN A O 1
ATOM 788 N N . SER A 1 103 ? 14.036 -7.747 -14.503 1.00 92.81 103 SER A N 1
ATOM 789 C CA . SER A 1 103 ? 15.356 -8.374 -14.615 1.00 92.81 103 SER A CA 1
ATOM 790 C C . SER A 1 103 ? 16.403 -7.656 -13.759 1.00 92.81 103 SER A C 1
ATOM 792 O O . SER A 1 103 ? 17.220 -8.309 -13.110 1.00 92.81 103 SER A O 1
ATOM 794 N N . THR A 1 104 ? 16.375 -6.323 -13.733 1.00 93.19 104 THR A N 1
ATOM 795 C CA . THR A 1 104 ? 17.319 -5.517 -12.943 1.00 93.19 104 THR A CA 1
ATOM 796 C C . THR A 1 104 ? 17.063 -5.675 -11.445 1.00 93.19 104 THR A C 1
ATOM 798 O O . THR A 1 104 ? 17.998 -5.878 -10.671 1.00 93.19 104 THR A O 1
ATOM 801 N N . ALA A 1 105 ? 15.794 -5.673 -11.031 1.00 92.69 105 ALA A N 1
ATOM 802 C CA . ALA A 1 105 ? 15.423 -5.873 -9.633 1.00 92.69 105 ALA A CA 1
ATOM 803 C C . ALA A 1 105 ? 15.804 -7.262 -9.110 1.00 92.69 105 ALA A C 1
ATOM 805 O O . ALA A 1 105 ? 16.388 -7.367 -8.030 1.00 92.69 105 ALA A O 1
ATOM 806 N N . ASN A 1 106 ? 15.609 -8.306 -9.920 1.00 92.00 106 ASN A N 1
ATOM 807 C CA . ASN A 1 106 ? 16.089 -9.651 -9.601 1.00 92.00 106 ASN A CA 1
ATOM 808 C C . ASN A 1 106 ? 17.622 -9.687 -9.440 1.00 92.00 106 ASN A C 1
ATOM 810 O O . ASN A 1 106 ? 18.128 -10.386 -8.564 1.00 92.00 106 ASN A O 1
ATOM 814 N N . GLY A 1 107 ? 18.364 -8.909 -10.238 1.00 89.81 107 GLY A N 1
ATOM 815 C CA . GLY A 1 107 ? 19.818 -8.749 -10.100 1.00 89.81 107 GLY A CA 1
ATOM 816 C C . GLY A 1 107 ? 20.244 -8.055 -8.799 1.00 89.81 107 GLY A C 1
ATOM 817 O O . GLY A 1 107 ? 21.283 -8.395 -8.236 1.00 89.81 107 GLY A O 1
ATOM 818 N N . CYS A 1 108 ? 19.419 -7.138 -8.289 1.00 89.31 108 CYS A N 1
ATOM 819 C CA . CYS A 1 108 ? 19.586 -6.512 -6.973 1.00 89.31 108 CYS A CA 1
ATOM 820 C C . CYS A 1 108 ? 19.111 -7.393 -5.804 1.00 89.31 108 CYS A C 1
ATOM 822 O O . CYS A 1 108 ? 19.346 -7.037 -4.653 1.00 89.31 108 CYS A O 1
ATOM 824 N N . GLY A 1 109 ? 18.418 -8.506 -6.068 1.00 89.94 109 GLY A N 1
ATOM 825 C CA . GLY A 1 109 ? 17.751 -9.301 -5.031 1.00 89.94 109 GLY A CA 1
ATOM 826 C C . GLY A 1 109 ? 16.527 -8.611 -4.416 1.00 89.94 109 GLY A C 1
ATOM 827 O O . GLY A 1 109 ? 16.132 -8.947 -3.301 1.00 89.94 109 GLY A O 1
ATOM 828 N N . VAL A 1 110 ? 15.937 -7.643 -5.124 1.00 90.19 110 VAL A N 1
ATOM 829 C CA . VAL A 1 110 ? 14.754 -6.896 -4.687 1.00 90.19 110 VAL A CA 1
ATOM 830 C C . VAL A 1 110 ? 13.535 -7.407 -5.446 1.00 90.19 110 VAL A C 1
ATOM 832 O O . VAL A 1 110 ? 13.525 -7.447 -6.673 1.00 90.19 110 VAL A O 1
ATOM 835 N N . GLU A 1 111 ? 12.483 -7.771 -4.720 1.00 90.19 111 GLU A N 1
ATOM 836 C CA . GLU A 1 111 ? 11.190 -8.098 -5.322 1.00 90.19 111 GLU A CA 1
ATOM 837 C C . GLU A 1 111 ? 10.411 -6.808 -5.604 1.00 90.19 111 GLU A C 1
ATOM 839 O O . GLU A 1 111 ? 10.384 -5.902 -4.775 1.00 90.19 111 GLU A O 1
ATOM 844 N N . ILE A 1 112 ? 9.767 -6.708 -6.764 1.00 90.38 112 ILE A N 1
ATOM 845 C CA . ILE A 1 112 ? 8.911 -5.566 -7.108 1.00 90.38 112 ILE A CA 1
ATOM 846 C C . ILE A 1 112 ? 7.464 -5.916 -6.760 1.00 90.38 112 ILE A C 1
ATOM 848 O O . ILE A 1 112 ? 6.969 -6.973 -7.145 1.00 90.38 112 ILE A O 1
ATOM 852 N N . GLY A 1 113 ? 6.780 -5.024 -6.042 1.00 85.44 113 GLY A N 1
ATOM 853 C CA . GLY A 1 113 ? 5.349 -5.135 -5.752 1.00 85.44 113 GLY A CA 1
ATOM 854 C C . GLY A 1 113 ? 4.466 -4.679 -6.917 1.00 85.44 113 GLY A C 1
ATOM 855 O O . GLY A 1 113 ? 3.394 -5.240 -7.132 1.00 85.44 113 GLY A O 1
ATOM 856 N N . GLY A 1 114 ? 4.930 -3.697 -7.695 1.00 86.62 114 GLY A N 1
ATOM 857 C CA . GLY A 1 114 ? 4.256 -3.233 -8.905 1.00 86.62 114 GLY A CA 1
ATOM 858 C C . GLY A 1 114 ? 4.985 -2.082 -9.595 1.00 86.62 114 GLY A C 1
ATOM 859 O O . GLY A 1 114 ? 5.825 -1.408 -8.998 1.00 86.62 114 GLY A O 1
ATOM 860 N N . VAL A 1 115 ? 4.646 -1.847 -10.864 1.00 89.25 115 VAL A N 1
ATOM 861 C CA . VAL A 1 115 ? 5.132 -0.703 -11.648 1.00 89.25 115 VAL A CA 1
ATOM 862 C C . VAL A 1 115 ? 3.929 0.111 -12.110 1.00 89.25 115 VAL A C 1
ATOM 864 O O . VAL A 1 115 ? 3.027 -0.401 -12.774 1.00 89.25 115 VAL A O 1
ATOM 867 N N . THR A 1 116 ? 3.909 1.388 -11.742 1.00 89.06 116 THR A N 1
ATOM 868 C CA . THR A 1 116 ? 2.869 2.335 -12.152 1.00 89.06 116 THR A CA 1
ATOM 869 C C . THR A 1 116 ? 3.462 3.353 -13.112 1.00 89.06 116 THR A C 1
ATOM 871 O O . THR A 1 116 ? 4.505 3.948 -12.841 1.00 89.06 116 THR A O 1
ATOM 874 N N . TRP A 1 117 ? 2.775 3.552 -14.232 1.00 86.50 117 TRP A N 1
ATOM 875 C CA . TRP A 1 117 ? 3.162 4.484 -15.281 1.00 86.50 117 TRP A CA 1
ATOM 876 C C . TRP A 1 117 ? 2.247 5.703 -15.218 1.00 86.50 117 TRP A C 1
ATOM 878 O O . TRP A 1 117 ? 1.048 5.591 -15.473 1.00 86.50 117 TRP A O 1
ATOM 888 N N . ASP A 1 118 ? 2.822 6.851 -14.881 1.00 83.44 118 ASP A N 1
ATOM 889 C CA . ASP A 1 118 ? 2.176 8.160 -14.901 1.00 83.44 118 ASP A CA 1
ATOM 890 C C . ASP A 1 118 ? 2.773 9.012 -16.031 1.00 83.44 118 ASP A C 1
ATOM 892 O O . ASP A 1 118 ? 3.833 8.708 -16.581 1.00 83.44 118 ASP A O 1
ATOM 896 N N . PHE A 1 119 ? 2.118 10.122 -16.378 1.00 80.50 119 PHE A N 1
ATOM 897 C CA . PHE A 1 119 ? 2.586 11.005 -17.447 1.00 80.50 119 PHE A CA 1
ATOM 898 C C . PHE A 1 119 ? 3.971 11.601 -17.121 1.00 80.50 119 PHE A C 1
ATOM 900 O O . PHE A 1 119 ? 4.082 12.524 -16.314 1.00 80.50 119 PHE A O 1
ATOM 907 N N . GLY A 1 120 ? 5.028 11.066 -17.746 1.00 81.06 120 GLY A N 1
ATOM 908 C CA . GLY A 1 120 ? 6.413 11.503 -17.533 1.00 81.06 120 GLY A CA 1
ATOM 909 C C . GLY A 1 120 ? 7.057 10.977 -16.247 1.00 81.06 120 GLY A C 1
ATOM 910 O O . GLY A 1 120 ? 8.115 11.469 -15.845 1.00 81.06 120 GLY A O 1
ATOM 911 N N . LYS A 1 121 ? 6.454 9.984 -15.588 1.00 87.00 121 LYS A N 1
ATOM 912 C CA . LYS A 1 121 ? 6.999 9.397 -14.364 1.00 87.00 121 LYS A CA 1
ATOM 913 C C . LYS A 1 121 ? 6.709 7.902 -14.250 1.00 87.00 121 LYS A C 1
ATOM 915 O O . LYS A 1 121 ? 5.582 7.466 -14.451 1.00 87.00 121 LYS A O 1
ATOM 920 N N . ILE A 1 122 ? 7.720 7.132 -13.865 1.00 89.38 122 ILE A N 1
ATOM 921 C CA . ILE A 1 122 ? 7.608 5.705 -13.556 1.00 89.38 122 ILE A CA 1
ATOM 922 C C . ILE A 1 122 ? 7.770 5.550 -12.051 1.00 89.38 122 ILE A C 1
ATOM 924 O O . ILE A 1 122 ? 8.813 5.897 -11.496 1.00 89.38 122 ILE A O 1
ATOM 928 N N . THR A 1 123 ? 6.739 5.030 -11.392 1.00 90.44 123 THR A N 1
ATOM 929 C CA . THR A 1 123 ? 6.777 4.735 -9.959 1.00 90.44 123 THR A CA 1
ATOM 930 C C . THR A 1 123 ? 6.916 3.231 -9.763 1.00 90.44 123 THR A C 1
ATOM 932 O O . THR A 1 123 ? 6.033 2.470 -10.159 1.00 90.44 123 THR A O 1
ATOM 935 N N . ILE A 1 124 ? 8.010 2.804 -9.138 1.00 91.25 124 ILE A N 1
ATOM 936 C CA . ILE A 1 124 ? 8.263 1.401 -8.798 1.00 91.25 124 ILE A CA 1
ATOM 937 C C . ILE A 1 124 ? 7.953 1.205 -7.323 1.00 91.25 124 ILE A C 1
ATOM 939 O O . ILE A 1 124 ? 8.529 1.873 -6.462 1.00 91.25 124 ILE A O 1
ATOM 943 N N . GLU A 1 125 ? 7.044 0.285 -7.038 1.00 90.69 125 GLU A N 1
ATOM 944 C CA . GLU A 1 125 ? 6.653 -0.063 -5.684 1.00 90.69 125 GLU A CA 1
ATOM 945 C C . GLU A 1 125 ? 7.478 -1.256 -5.198 1.00 90.69 125 GLU A C 1
ATOM 947 O O . GLU A 1 125 ? 7.440 -2.339 -5.779 1.00 90.69 125 GLU A O 1
ATOM 952 N N . VAL A 1 126 ? 8.240 -1.050 -4.128 1.00 91.44 126 VAL A N 1
ATOM 953 C CA . VAL A 1 126 ? 9.129 -2.050 -3.528 1.00 91.44 126 VAL A CA 1
ATOM 954 C C . VAL A 1 126 ? 8.601 -2.395 -2.138 1.00 91.44 126 VAL A C 1
ATOM 956 O O . VAL A 1 126 ? 8.424 -1.477 -1.341 1.00 91.44 126 VAL A O 1
ATOM 959 N N . PRO A 1 127 ? 8.360 -3.674 -1.796 1.00 86.50 127 PRO A N 1
ATOM 960 C CA . PRO A 1 127 ? 7.791 -4.061 -0.511 1.00 86.50 127 PRO A CA 1
ATOM 961 C C . PRO A 1 127 ? 8.609 -3.514 0.665 1.00 86.50 127 PRO A C 1
ATOM 963 O O . PRO A 1 127 ? 9.822 -3.326 0.583 1.00 86.50 127 PRO A O 1
ATOM 966 N N . SER A 1 128 ? 7.948 -3.306 1.807 1.00 79.81 128 SER A N 1
ATOM 967 C CA . SER A 1 128 ? 8.566 -2.744 3.021 1.00 79.81 128 SER A CA 1
ATOM 968 C C . SER A 1 128 ? 9.666 -3.611 3.643 1.00 79.81 128 SER A C 1
ATOM 970 O O . SER A 1 128 ? 10.234 -3.237 4.664 1.00 79.81 128 SER A O 1
ATOM 972 N N . THR A 1 129 ? 9.926 -4.790 3.082 1.00 80.94 129 THR A N 1
ATOM 973 C CA . THR A 1 129 ? 11.024 -5.681 3.463 1.00 80.94 129 THR A CA 1
ATOM 974 C C . THR A 1 129 ? 12.370 -5.232 2.900 1.00 80.94 129 THR A C 1
ATOM 976 O O . THR A 1 129 ? 13.396 -5.635 3.443 1.00 80.94 129 THR A O 1
ATOM 979 N N . ALA A 1 130 ? 12.388 -4.413 1.844 1.00 80.19 130 ALA A N 1
ATOM 980 C CA . ALA A 1 130 ? 13.626 -3.949 1.229 1.00 80.19 130 ALA A CA 1
ATOM 981 C C . ALA A 1 130 ? 14.305 -2.862 2.070 1.00 80.19 130 ALA A C 1
ATOM 983 O O . ALA A 1 130 ? 13.650 -1.924 2.541 1.00 80.19 130 ALA A O 1
ATOM 984 N N . SER A 1 131 ? 15.628 -2.959 2.216 1.00 85.06 131 SER A N 1
ATOM 985 C CA . SER A 1 131 ? 16.417 -1.927 2.886 1.00 85.06 131 SER A CA 1
ATOM 986 C C . SER A 1 131 ? 16.450 -0.640 2.057 1.00 85.06 131 SER A C 1
ATOM 988 O O . SER A 1 131 ? 16.363 -0.661 0.828 1.00 85.06 131 SER A O 1
ATOM 990 N N . SER A 1 132 ? 16.646 0.498 2.727 1.00 86.38 132 SER A N 1
ATOM 991 C CA . SER A 1 132 ? 16.882 1.782 2.053 1.00 86.38 132 SER A CA 1
ATOM 992 C C . SER A 1 132 ? 18.111 1.733 1.137 1.00 86.38 132 SER A C 1
ATOM 994 O O . SER A 1 132 ? 18.135 2.409 0.108 1.00 86.38 132 SER A O 1
ATOM 996 N N . ASP A 1 133 ? 19.124 0.942 1.498 1.00 89.56 133 ASP A N 1
ATOM 997 C CA . ASP A 1 133 ? 20.333 0.786 0.688 1.00 89.56 133 ASP A CA 1
ATOM 998 C C . ASP A 1 133 ? 20.020 0.053 -0.623 1.00 89.56 133 ASP A C 1
ATOM 1000 O O . ASP A 1 133 ? 20.428 0.513 -1.692 1.00 89.56 133 ASP A O 1
ATOM 1004 N N . ASP A 1 134 ? 19.211 -1.009 -0.560 1.00 89.50 134 ASP A N 1
ATOM 1005 C CA . ASP A 1 134 ? 18.802 -1.808 -1.721 1.00 89.50 134 ASP A CA 1
ATOM 1006 C C . ASP A 1 134 ? 17.982 -0.972 -2.711 1.00 89.50 134 ASP A C 1
ATOM 1008 O O . ASP A 1 134 ? 18.200 -1.039 -3.921 1.00 89.50 134 ASP A O 1
ATOM 1012 N N . GLN A 1 135 ? 17.097 -0.106 -2.203 1.00 89.44 135 GLN A N 1
ATOM 1013 C CA . GLN A 1 135 ? 16.344 0.839 -3.035 1.00 89.44 135 GLN A CA 1
ATOM 1014 C C . GLN A 1 135 ? 17.282 1.795 -3.784 1.00 89.44 135 GLN A C 1
ATOM 1016 O O . GLN A 1 135 ? 17.093 2.063 -4.971 1.00 89.44 135 GLN A O 1
ATOM 1021 N N . SER A 1 136 ? 18.328 2.287 -3.115 1.00 90.75 136 SER A N 1
ATOM 1022 C CA . SER A 1 136 ? 19.298 3.190 -3.740 1.00 90.75 136 SER A CA 1
ATOM 1023 C C . SER A 1 136 ? 20.146 2.497 -4.814 1.00 90.75 136 SER A C 1
ATOM 1025 O O . SER A 1 136 ? 20.483 3.118 -5.826 1.00 90.75 136 SER A O 1
ATOM 1027 N N . LEU A 1 137 ? 20.479 1.217 -4.616 1.00 91.81 137 LEU A N 1
ATOM 1028 C CA . LEU A 1 137 ? 21.206 0.407 -5.593 1.00 91.81 137 LEU A CA 1
ATOM 1029 C C . LEU A 1 137 ? 20.336 0.120 -6.815 1.00 91.81 137 LEU A C 1
ATOM 1031 O O . LEU A 1 137 ? 20.793 0.326 -7.940 1.00 91.81 137 LEU A O 1
ATOM 1035 N N . LEU A 1 138 ? 19.074 -0.248 -6.591 1.00 93.00 138 LEU A N 1
ATOM 1036 C CA . LEU A 1 138 ? 18.104 -0.479 -7.654 1.00 93.00 138 LEU A CA 1
ATOM 1037 C C . LEU A 1 138 ? 17.909 0.770 -8.522 1.00 93.00 138 LEU A C 1
ATOM 1039 O O . LEU A 1 138 ? 17.970 0.676 -9.745 1.00 93.00 138 LEU A O 1
ATOM 1043 N N . ALA A 1 139 ? 17.750 1.949 -7.908 1.00 92.25 139 ALA A N 1
ATOM 1044 C CA . ALA A 1 139 ? 17.610 3.208 -8.645 1.00 92.25 139 ALA A CA 1
ATOM 1045 C C . ALA A 1 139 ? 18.821 3.489 -9.543 1.00 92.25 139 ALA A C 1
ATOM 1047 O O . ALA A 1 139 ? 18.665 3.872 -10.701 1.00 92.25 139 ALA A O 1
ATOM 1048 N N . LYS A 1 140 ? 20.036 3.285 -9.019 1.00 92.25 140 LYS A N 1
ATOM 1049 C CA . LYS A 1 140 ? 21.274 3.497 -9.781 1.00 92.25 140 LYS A CA 1
ATOM 1050 C C . LYS A 1 140 ? 21.381 2.534 -10.959 1.00 92.25 140 LYS A C 1
ATOM 1052 O O . LYS A 1 140 ? 21.656 2.985 -12.065 1.00 92.25 140 LYS A O 1
ATOM 1057 N N . GLN A 1 141 ? 21.135 1.244 -10.728 1.00 92.44 141 GLN A N 1
ATOM 1058 C CA . GLN A 1 141 ? 21.215 0.236 -11.785 1.00 92.44 141 GLN A CA 1
ATOM 1059 C C . GLN A 1 141 ? 20.154 0.450 -12.864 1.00 92.44 141 GLN A C 1
ATOM 1061 O O . GLN A 1 141 ? 20.461 0.335 -14.044 1.00 92.44 141 GLN A O 1
ATOM 1066 N N . LEU A 1 142 ? 18.925 0.811 -12.490 1.00 91.94 142 LEU A N 1
ATOM 1067 C CA . LEU A 1 142 ? 17.870 1.090 -13.465 1.00 91.94 142 LEU A CA 1
ATOM 1068 C C . LEU A 1 142 ? 18.187 2.309 -14.326 1.00 91.94 142 LEU A C 1
ATOM 1070 O O . LEU A 1 142 ? 18.006 2.244 -15.537 1.00 91.94 142 LEU A O 1
ATOM 1074 N N . ASN A 1 143 ? 18.707 3.384 -13.730 1.00 90.88 143 ASN A N 1
ATOM 1075 C CA . ASN A 1 143 ? 19.133 4.553 -14.499 1.00 90.88 143 ASN A CA 1
ATOM 1076 C C . ASN A 1 143 ? 20.259 4.194 -15.483 1.00 90.88 143 ASN A C 1
ATOM 1078 O O . ASN A 1 143 ? 20.195 4.584 -16.644 1.00 90.88 143 ASN A O 1
ATOM 1082 N N . GLU A 1 144 ? 21.241 3.392 -15.059 1.00 89.69 144 GLU A N 1
ATOM 1083 C CA . GLU A 1 144 ? 22.313 2.920 -15.945 1.00 89.69 144 GLU A CA 1
ATOM 1084 C C . GLU A 1 144 ? 21.775 2.051 -17.090 1.00 89.69 144 GLU A C 1
ATOM 1086 O O . GLU A 1 144 ? 22.184 2.218 -18.240 1.00 89.69 144 GLU A O 1
ATOM 1091 N N . VAL A 1 145 ? 20.841 1.140 -16.802 1.00 89.56 145 VAL A N 1
ATOM 1092 C CA . VAL A 1 145 ? 20.200 0.314 -17.831 1.00 89.56 145 VAL A CA 1
ATOM 1093 C C . VAL A 1 145 ? 19.436 1.204 -18.808 1.00 89.56 145 VAL A C 1
ATOM 1095 O O . VAL A 1 145 ? 19.645 1.080 -20.010 1.00 89.56 145 VAL A O 1
ATOM 1098 N N . PHE A 1 146 ? 18.615 2.137 -18.327 1.00 88.31 146 PHE A N 1
ATOM 1099 C CA . PHE A 1 146 ? 17.777 2.988 -19.177 1.00 88.31 146 PHE A CA 1
ATOM 1100 C C . PHE A 1 146 ? 18.579 3.937 -20.069 1.00 88.31 146 PHE A C 1
ATOM 1102 O O . PHE A 1 146 ? 18.211 4.121 -21.227 1.00 88.31 146 PHE A O 1
ATOM 1109 N N . GLU A 1 147 ? 19.693 4.488 -19.585 1.00 84.25 147 GLU A N 1
ATOM 1110 C CA . GLU A 1 147 ? 20.584 5.320 -20.408 1.00 84.25 147 GLU A CA 1
ATOM 1111 C C . GLU A 1 147 ? 21.287 4.515 -21.513 1.00 84.25 147 GLU A C 1
ATOM 1113 O O . GLU A 1 147 ? 21.582 5.048 -22.585 1.00 84.25 147 GLU A O 1
ATOM 1118 N N . ASN A 1 148 ? 21.548 3.226 -21.273 1.00 85.62 148 ASN A N 1
ATOM 1119 C CA . ASN A 1 148 ? 22.256 2.350 -22.207 1.00 85.62 148 ASN A CA 1
ATOM 1120 C C . ASN A 1 148 ? 21.330 1.489 -23.082 1.00 85.62 148 ASN A C 1
ATOM 1122 O O . ASN A 1 148 ? 21.825 0.754 -23.945 1.00 85.62 148 ASN A O 1
ATOM 1126 N N . VAL A 1 149 ? 20.009 1.570 -22.893 1.00 83.12 149 VAL A N 1
ATOM 1127 C CA . VAL A 1 149 ? 19.033 0.842 -23.709 1.00 83.12 149 VAL A CA 1
ATOM 1128 C C . VAL A 1 149 ? 19.121 1.318 -25.158 1.00 83.12 149 VAL A C 1
ATOM 1130 O O . VAL A 1 149 ? 18.874 2.475 -25.493 1.00 83.12 149 VAL A O 1
ATOM 1133 N N . LYS A 1 150 ? 19.464 0.379 -26.039 1.00 74.44 150 LYS A N 1
ATOM 1134 C CA . LYS A 1 150 ? 19.392 0.517 -27.494 1.00 74.44 150 LYS A CA 1
ATOM 1135 C C . LYS A 1 150 ? 18.425 -0.543 -27.996 1.00 74.44 150 LYS A C 1
ATOM 1137 O O . LYS A 1 150 ? 18.850 -1.618 -28.406 1.00 74.44 150 LYS A O 1
ATOM 1142 N N . SER A 1 151 ? 17.136 -0.265 -27.862 1.00 74.81 151 SER A N 1
ATOM 1143 C CA . SER A 1 151 ? 16.087 -1.109 -28.434 1.00 74.81 151 SER A CA 1
ATOM 1144 C C . SER A 1 151 ? 15.833 -0.700 -29.881 1.00 74.81 151 SER A C 1
ATOM 1146 O O . SER A 1 151 ? 15.919 0.484 -30.209 1.00 74.81 151 SER A O 1
ATOM 1148 N N . ASP A 1 152 ? 15.505 -1.672 -30.732 1.00 75.81 152 ASP A N 1
ATOM 1149 C CA . ASP A 1 152 ? 15.108 -1.416 -32.124 1.00 75.81 152 ASP A CA 1
ATOM 1150 C C . ASP A 1 152 ? 13.744 -0.700 -32.205 1.00 75.81 152 ASP A C 1
ATOM 1152 O O . ASP A 1 152 ? 13.462 -0.003 -33.180 1.00 75.81 152 ASP A O 1
ATOM 1156 N N . ASP A 1 153 ? 12.930 -0.817 -31.150 1.00 77.81 153 ASP A N 1
ATOM 1157 C CA . ASP A 1 153 ? 11.647 -0.134 -31.014 1.00 77.81 153 ASP A CA 1
ATOM 1158 C C . ASP A 1 153 ? 11.834 1.311 -30.514 1.00 77.81 153 ASP A C 1
ATOM 1160 O O . ASP A 1 153 ? 12.212 1.519 -29.351 1.00 77.81 153 ASP A O 1
ATOM 1164 N N . PRO A 1 154 ? 11.523 2.334 -31.337 1.00 77.25 154 PRO A N 1
ATOM 1165 C CA . PRO A 1 154 ? 11.699 3.734 -30.950 1.00 77.25 154 PRO A CA 1
ATOM 1166 C C . PRO A 1 154 ? 10.796 4.127 -29.775 1.00 77.25 154 PRO A C 1
ATOM 1168 O O . PRO A 1 154 ? 11.195 4.942 -28.949 1.00 77.25 154 PRO A O 1
ATOM 1171 N N . ASP A 1 155 ? 9.621 3.506 -29.652 1.00 79.19 155 ASP A N 1
ATOM 1172 C CA . ASP A 1 155 ? 8.650 3.805 -28.595 1.00 79.19 155 ASP A CA 1
ATOM 1173 C C . ASP A 1 155 ? 9.162 3.419 -27.200 1.00 79.19 155 ASP A C 1
ATOM 1175 O O . ASP A 1 155 ? 8.898 4.122 -26.224 1.00 79.19 155 ASP A O 1
ATOM 1179 N N . VAL A 1 156 ? 9.940 2.333 -27.095 1.00 79.19 156 VAL A N 1
ATOM 1180 C CA . VAL A 1 156 ? 10.566 1.899 -25.832 1.00 79.19 156 VAL A CA 1
ATOM 1181 C C . VAL A 1 156 ? 11.605 2.921 -25.384 1.00 79.19 156 VAL A C 1
ATOM 1183 O O . VAL A 1 156 ? 11.602 3.350 -24.228 1.00 79.19 156 VAL A O 1
ATOM 1186 N N . VAL A 1 157 ? 12.470 3.338 -26.310 1.00 80.38 157 VAL A N 1
ATOM 1187 C CA . VAL A 1 157 ? 13.547 4.299 -26.041 1.00 80.38 157 VAL A CA 1
ATOM 1188 C C . VAL A 1 157 ? 12.962 5.658 -25.658 1.00 80.38 157 VAL A C 1
ATOM 1190 O O . VAL A 1 157 ? 13.327 6.225 -24.627 1.00 80.38 157 VAL A O 1
ATOM 1193 N N . ASP A 1 158 ? 11.998 6.153 -26.434 1.00 80.19 158 ASP A N 1
ATOM 1194 C CA . ASP A 1 158 ? 11.343 7.434 -26.172 1.00 80.19 158 ASP A CA 1
ATOM 1195 C C . ASP A 1 158 ? 10.593 7.438 -24.840 1.00 80.19 158 ASP A C 1
ATOM 1197 O O . ASP A 1 158 ? 10.575 8.458 -24.145 1.00 80.19 158 ASP A O 1
ATOM 1201 N N . CYS A 1 159 ? 9.971 6.316 -24.474 1.00 79.25 159 CYS A N 1
ATOM 1202 C CA . CYS A 1 159 ? 9.295 6.183 -23.196 1.00 79.25 159 CYS A CA 1
ATOM 1203 C C . CYS A 1 159 ? 10.300 6.293 -22.042 1.00 79.25 159 CYS A C 1
ATOM 1205 O O . CYS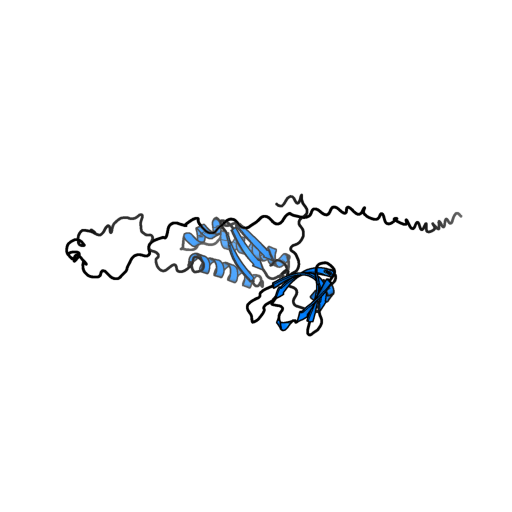 A 1 159 ? 10.162 7.175 -21.196 1.00 79.25 159 CYS A O 1
ATOM 1207 N N . LEU A 1 160 ? 11.357 5.483 -22.029 1.00 79.44 160 LEU A N 1
ATOM 1208 C CA . LEU A 1 160 ? 12.312 5.468 -20.916 1.00 79.44 160 LEU A CA 1
ATOM 1209 C C . LEU A 1 160 ? 13.057 6.797 -20.741 1.00 79.44 160 LEU A C 1
ATOM 1211 O O . LEU A 1 160 ? 13.235 7.248 -19.614 1.00 79.44 160 LEU A O 1
ATOM 1215 N N . VAL A 1 161 ? 13.427 7.465 -21.837 1.00 80.31 161 VAL A N 1
ATOM 1216 C CA . VAL A 1 161 ? 14.168 8.740 -21.790 1.00 80.31 161 VAL A CA 1
ATOM 1217 C C . VAL A 1 161 ? 13.310 9.898 -21.264 1.00 80.31 161 VAL A C 1
ATOM 1219 O O . VAL A 1 161 ? 13.828 10.821 -20.635 1.00 80.31 161 VAL A O 1
ATOM 1222 N N . LYS A 1 162 ? 11.995 9.884 -21.518 1.00 83.06 162 LYS A N 1
ATOM 1223 C CA . LYS A 1 162 ? 11.090 10.981 -21.125 1.00 83.06 162 LYS A CA 1
ATOM 1224 C C . LYS A 1 162 ? 10.582 10.871 -19.688 1.00 83.06 162 LYS A C 1
ATOM 1226 O O . LYS A 1 162 ? 10.102 11.871 -19.155 1.00 83.06 162 LYS A O 1
ATOM 1231 N N . HIS A 1 163 ? 10.633 9.687 -19.080 1.00 83.62 163 HIS A N 1
ATOM 1232 C CA . HIS A 1 163 ? 10.046 9.461 -17.762 1.00 83.62 163 HIS A CA 1
ATOM 1233 C C . HIS A 1 163 ? 11.092 9.544 -16.646 1.00 83.62 163 HIS A C 1
ATOM 1235 O O . HIS A 1 163 ? 12.182 8.992 -16.740 1.00 83.62 163 HIS A O 1
ATOM 1241 N N . SER A 1 164 ? 10.735 10.206 -15.546 1.00 88.94 164 SER A N 1
ATOM 1242 C CA . SER A 1 164 ? 11.534 10.199 -14.318 1.00 88.94 164 SER A CA 1
ATOM 1243 C C . SER A 1 164 ? 11.231 8.950 -13.486 1.00 88.94 164 SER A C 1
ATOM 1245 O O . SER A 1 164 ? 10.065 8.606 -13.291 1.00 88.94 164 SER A O 1
ATOM 1247 N N . LEU A 1 165 ? 12.269 8.278 -12.984 1.00 90.44 165 LEU A N 1
ATOM 1248 C CA . LEU A 1 165 ? 12.148 7.088 -12.143 1.00 90.44 165 LEU A CA 1
ATOM 1249 C C . LEU A 1 165 ? 12.030 7.468 -10.660 1.00 90.44 165 LEU A C 1
ATOM 1251 O O . LEU A 1 165 ? 12.906 8.139 -10.113 1.00 90.44 165 LEU A O 1
ATOM 1255 N N . GLU A 1 166 ? 10.984 6.988 -9.989 1.00 90.81 166 GLU A N 1
ATOM 1256 C CA . GLU A 1 166 ? 10.832 7.090 -8.537 1.00 90.81 166 GLU A CA 1
ATOM 1257 C C . GLU A 1 166 ? 10.585 5.712 -7.921 1.00 90.81 166 GLU A C 1
ATOM 1259 O O . GLU A 1 166 ? 9.683 4.981 -8.325 1.00 90.81 166 GLU A O 1
ATOM 1264 N N . ILE A 1 167 ? 11.366 5.377 -6.896 1.00 91.88 167 ILE A N 1
ATOM 1265 C CA . ILE A 1 167 ? 11.175 4.161 -6.108 1.00 91.88 167 ILE A CA 1
ATOM 1266 C C . ILE A 1 167 ? 10.429 4.532 -4.834 1.00 91.88 167 ILE A C 1
ATOM 1268 O O . ILE A 1 167 ? 10.835 5.442 -4.108 1.00 91.88 167 ILE A O 1
ATOM 1272 N N . ARG A 1 168 ? 9.333 3.828 -4.562 1.00 88.44 168 ARG A N 1
ATOM 1273 C CA . ARG A 1 168 ? 8.517 4.019 -3.365 1.00 88.44 168 ARG A CA 1
ATOM 1274 C C . ARG A 1 168 ? 8.318 2.707 -2.643 1.00 88.44 168 ARG A C 1
ATOM 1276 O O . ARG A 1 168 ? 8.131 1.659 -3.249 1.00 88.44 168 ARG A O 1
ATOM 1283 N N . THR A 1 169 ? 8.279 2.790 -1.326 1.00 86.00 169 THR A N 1
ATOM 1284 C CA . THR A 1 169 ? 7.727 1.720 -0.503 1.00 86.00 169 THR A CA 1
ATOM 1285 C C . THR A 1 169 ? 6.205 1.879 -0.453 1.00 86.00 169 THR A C 1
ATOM 1287 O O . THR A 1 169 ? 5.749 3.022 -0.319 1.00 86.00 169 THR A O 1
ATOM 1290 N N . PRO A 1 170 ? 5.407 0.792 -0.540 1.00 80.25 170 PRO A N 1
ATOM 1291 C CA . PRO A 1 170 ? 3.980 0.847 -0.281 1.00 80.25 170 PRO A CA 1
ATOM 1292 C C . PRO A 1 170 ? 3.733 1.612 1.007 1.00 80.25 170 PRO A C 1
ATOM 1294 O O . PRO A 1 170 ? 4.371 1.345 2.031 1.00 80.25 170 PRO A O 1
ATOM 1297 N N . GLY A 1 171 ? 2.792 2.551 0.980 1.00 67.94 171 GLY A N 1
ATOM 1298 C CA . GLY A 1 171 ? 2.316 3.142 2.221 1.00 67.94 171 GLY A CA 1
ATOM 1299 C C . GLY A 1 171 ? 1.797 2.035 3.138 1.00 67.94 171 GLY A C 1
ATOM 1300 O O . GLY A 1 171 ? 1.109 1.119 2.678 1.00 67.94 171 GLY A O 1
ATOM 1301 N N . SER A 1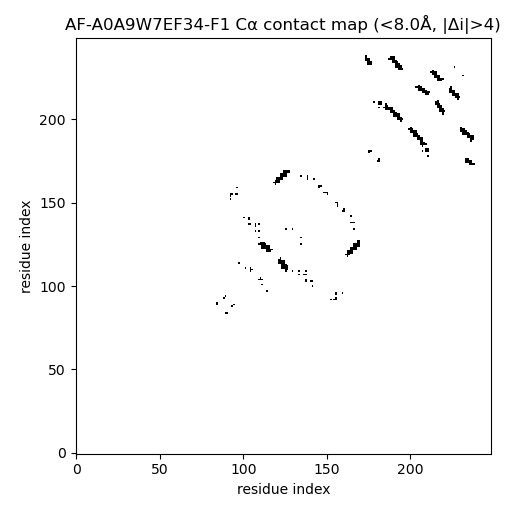 172 ? 2.106 2.115 4.436 1.00 69.44 172 SER A N 1
ATOM 1302 C CA . SER A 1 172 ? 1.492 1.235 5.431 1.00 69.44 172 SER A CA 1
ATOM 1303 C C . SER A 1 172 ? -0.019 1.268 5.238 1.00 69.44 172 SER A C 1
ATOM 1305 O O . SER A 1 172 ? -0.639 2.333 5.302 1.00 69.44 172 SER A O 1
ATOM 1307 N N . GLN A 1 173 ? -0.615 0.111 4.956 1.00 74.88 173 GLN A N 1
ATOM 1308 C CA . GLN A 1 173 ? -2.051 0.044 4.749 1.00 74.88 173 GLN A CA 1
ATOM 1309 C C . GLN A 1 173 ? -2.742 0.527 6.024 1.00 74.88 173 GLN A C 1
ATOM 1311 O O . GLN A 1 173 ? -2.447 0.061 7.121 1.00 74.88 173 GLN A O 1
ATOM 1316 N N . ASN A 1 174 ? -3.720 1.421 5.881 1.00 86.06 174 ASN A N 1
ATOM 1317 C CA . ASN A 1 174 ? -4.542 1.867 7.008 1.00 86.06 174 ASN A CA 1
ATOM 1318 C C . ASN A 1 174 ? -5.480 0.758 7.525 1.00 86.06 174 ASN A C 1
ATOM 1320 O O . ASN A 1 174 ? -6.374 1.038 8.314 1.00 86.06 174 ASN A O 1
ATOM 1324 N N . LEU A 1 175 ? -5.330 -0.480 7.052 1.00 90.56 175 LEU A N 1
ATOM 1325 C CA . LEU A 1 175 ? -6.160 -1.620 7.399 1.00 90.56 175 LEU A CA 1
ATOM 1326 C C . LEU A 1 175 ? -5.620 -2.301 8.660 1.00 90.56 175 LEU A C 1
ATOM 1328 O O . LEU A 1 175 ? -4.446 -2.656 8.737 1.00 90.56 175 LEU A O 1
ATOM 1332 N N . ILE A 1 176 ? -6.502 -2.533 9.627 1.00 92.00 176 ILE A N 1
ATOM 1333 C CA . ILE A 1 176 ? -6.197 -3.298 10.836 1.00 92.00 176 ILE A CA 1
ATOM 1334 C C . ILE A 1 176 ? -6.761 -4.709 10.657 1.00 92.00 176 ILE A C 1
ATOM 1336 O O . ILE A 1 176 ? -7.973 -4.883 10.517 1.00 92.00 176 ILE A O 1
ATOM 1340 N N . VAL A 1 177 ? -5.889 -5.717 10.690 1.00 90.44 177 VAL A N 1
ATOM 1341 C CA . VAL A 1 177 ? -6.254 -7.129 10.477 1.00 90.44 177 VAL A CA 1
ATOM 1342 C C . VAL A 1 177 ? -5.920 -7.976 11.703 1.00 90.44 177 VAL A C 1
ATOM 1344 O O . VAL A 1 177 ? -6.762 -8.740 12.187 1.00 90.44 177 VAL A O 1
ATOM 1347 N N . THR A 1 178 ? -4.709 -7.822 12.238 1.00 91.69 178 THR A N 1
ATOM 1348 C CA . THR A 1 178 ? -4.158 -8.692 13.288 1.00 91.69 178 THR A CA 1
ATOM 1349 C C . THR A 1 178 ? -4.601 -8.247 14.679 1.00 91.69 178 THR A C 1
ATOM 1351 O O . THR A 1 178 ? -4.668 -7.052 14.953 1.00 91.69 178 THR A O 1
ATOM 1354 N N . GLN A 1 179 ? -4.823 -9.191 15.601 1.00 92.38 179 GLN A N 1
ATOM 1355 C CA . GLN A 1 179 ? -5.200 -8.878 16.989 1.00 92.38 179 GLN A CA 1
ATOM 1356 C C . GLN A 1 179 ? -4.221 -7.901 17.662 1.00 92.38 179 GLN A C 1
ATOM 1358 O O . GLN A 1 179 ? -4.649 -6.916 18.249 1.00 92.38 179 GLN A O 1
ATOM 1363 N N . GLN A 1 180 ? -2.913 -8.102 17.479 1.00 92.44 180 GLN A N 1
ATOM 1364 C CA . GLN A 1 180 ? -1.883 -7.199 18.000 1.00 92.44 180 GLN A CA 1
ATOM 1365 C C . GLN A 1 180 ? -2.054 -5.753 17.501 1.00 92.44 180 GLN A C 1
ATOM 1367 O O . GLN A 1 180 ? -1.811 -4.810 18.249 1.00 92.44 180 GLN A O 1
ATOM 1372 N N . GLN A 1 181 ? -2.499 -5.565 16.254 1.00 92.81 181 GLN A N 1
ATOM 1373 C CA . GLN A 1 181 ? -2.785 -4.236 15.714 1.00 92.81 181 GLN A CA 1
ATOM 1374 C C . GLN A 1 181 ? -4.033 -3.643 16.384 1.00 92.81 181 GLN A C 1
ATOM 1376 O O . GLN A 1 181 ? -4.017 -2.481 16.775 1.00 92.81 181 GLN A O 1
ATOM 1381 N N . PHE A 1 182 ? -5.096 -4.431 16.584 1.00 94.81 182 PHE A N 1
ATOM 1382 C CA . PHE A 1 182 ? -6.283 -3.979 17.325 1.00 94.81 182 PHE A CA 1
ATOM 1383 C C . PHE A 1 182 ? -5.944 -3.544 18.758 1.00 94.81 182 PHE A C 1
ATOM 1385 O O . PHE A 1 182 ? -6.469 -2.533 19.226 1.00 94.81 182 PHE A O 1
ATOM 1392 N N . ASP A 1 183 ? -5.046 -4.268 19.427 1.00 94.25 183 ASP A N 1
ATOM 1393 C CA . ASP A 1 183 ? -4.587 -3.924 20.773 1.00 94.25 183 ASP A CA 1
ATOM 1394 C C . ASP A 1 183 ? -3.733 -2.645 20.769 1.00 94.25 183 ASP A C 1
ATOM 1396 O O . ASP A 1 183 ? -3.925 -1.775 21.620 1.00 94.25 183 ASP A O 1
ATOM 1400 N N . ALA A 1 184 ? -2.848 -2.485 19.777 1.00 93.94 184 ALA A N 1
ATOM 1401 C CA . ALA A 1 184 ? -2.012 -1.293 19.612 1.00 93.94 184 ALA A CA 1
ATOM 1402 C C . ALA A 1 184 ? -2.827 -0.023 19.303 1.00 93.94 184 ALA A C 1
ATOM 1404 O O . ALA A 1 184 ? -2.485 1.061 19.775 1.00 93.94 184 ALA A O 1
ATOM 1405 N N . TYR A 1 185 ? -3.919 -0.151 18.543 1.00 93.50 185 TYR A N 1
ATOM 1406 C CA . TYR A 1 185 ? -4.768 0.970 18.122 1.00 93.50 185 TYR A CA 1
ATOM 1407 C C . TYR A 1 185 ? -6.019 1.165 18.993 1.00 93.50 185 TYR A C 1
ATOM 1409 O O . TYR A 1 185 ? -6.951 1.885 18.617 1.00 93.50 185 TYR A O 1
ATOM 1417 N N . LYS A 1 186 ? -6.060 0.579 20.191 1.00 94.44 186 LYS A N 1
ATOM 1418 C CA . LYS A 1 186 ? -7.139 0.823 21.152 1.00 94.44 186 LYS A CA 1
ATOM 1419 C C . LYS A 1 186 ? -7.188 2.303 21.560 1.00 94.44 186 LYS A C 1
ATOM 1421 O O . LYS A 1 186 ? -6.194 2.894 21.963 1.00 94.44 186 LYS A O 1
ATOM 1426 N N . GLY A 1 187 ? -8.369 2.909 21.468 1.00 93.44 187 GLY A N 1
ATOM 1427 C CA . GLY A 1 187 ? -8.621 4.327 21.749 1.00 93.44 187 GLY A CA 1
ATOM 1428 C C . GLY A 1 187 ? -8.486 5.259 20.539 1.00 93.44 187 GLY A C 1
ATOM 1429 O O . GLY A 1 187 ? -8.931 6.412 20.612 1.00 93.44 187 GLY A O 1
ATOM 1430 N N . PHE A 1 188 ? -7.946 4.774 19.418 1.00 94.12 188 PHE A N 1
ATOM 1431 C CA . PHE A 1 188 ? -7.864 5.543 18.177 1.00 94.12 188 PHE A CA 1
ATOM 1432 C C . PHE A 1 188 ? -9.210 5.580 17.454 1.00 94.12 188 PHE A C 1
ATOM 1434 O O . PHE A 1 188 ? -10.048 4.688 17.603 1.00 94.12 188 PHE A O 1
ATOM 1441 N N . ASP A 1 189 ? -9.427 6.642 16.682 1.00 94.12 189 ASP A N 1
ATOM 1442 C CA . ASP A 1 189 ? -10.589 6.735 15.803 1.00 94.12 189 ASP A CA 1
ATOM 1443 C C . ASP A 1 189 ? -10.417 5.738 14.651 1.00 94.12 189 ASP A C 1
ATOM 1445 O O . ASP A 1 189 ? -9.358 5.674 14.045 1.00 94.12 189 ASP A O 1
ATOM 1449 N N . VAL A 1 190 ? -11.442 4.950 14.353 1.00 95.25 190 VAL A N 1
ATOM 1450 C CA . VAL A 1 190 ? -11.460 3.954 13.279 1.00 95.25 190 VAL A CA 1
ATOM 1451 C C . VAL A 1 190 ? -12.759 4.065 12.488 1.00 95.25 190 VAL A C 1
ATOM 1453 O O . VAL A 1 190 ? -13.794 4.518 12.989 1.00 95.25 190 VAL A O 1
ATOM 1456 N N . THR A 1 191 ? -12.704 3.636 11.233 1.00 95.00 191 THR A N 1
ATOM 1457 C CA . THR A 1 191 ? -13.861 3.484 10.353 1.00 95.00 191 THR A CA 1
ATOM 1458 C C . THR A 1 191 ? -14.063 2.003 10.061 1.00 95.00 191 THR A C 1
ATOM 1460 O O . THR A 1 191 ? -13.197 1.364 9.470 1.00 95.00 191 THR A O 1
ATOM 1463 N N . ILE A 1 192 ? -15.207 1.460 10.465 1.00 94.50 192 ILE A N 1
ATOM 1464 C CA . ILE A 1 192 ? -15.606 0.079 10.191 1.00 94.50 192 ILE A CA 1
ATOM 1465 C C . ILE A 1 192 ? -16.617 0.087 9.052 1.00 94.50 192 ILE A C 1
ATOM 1467 O O . ILE A 1 192 ? -17.637 0.777 9.131 1.00 94.50 192 ILE A O 1
ATOM 1471 N N . SER A 1 193 ? -16.350 -0.688 8.004 1.00 93.25 193 SER A N 1
ATOM 1472 C CA . SER A 1 193 ? -17.337 -0.989 6.968 1.00 93.25 193 SER A CA 1
ATOM 1473 C C . SER A 1 193 ? -17.955 -2.349 7.263 1.00 93.25 193 SER A C 1
ATOM 1475 O O . SER A 1 193 ? -17.223 -3.321 7.447 1.00 93.25 193 SER A O 1
ATOM 1477 N N . THR A 1 194 ? -19.284 -2.423 7.332 1.00 92.19 194 THR A N 1
ATOM 1478 C CA . THR A 1 194 ? -20.000 -3.686 7.540 1.00 92.19 194 THR A CA 1
ATOM 1479 C C . THR A 1 194 ? -20.624 -4.193 6.246 1.00 92.19 194 THR A C 1
ATOM 1481 O O . THR A 1 194 ? -21.163 -3.397 5.471 1.00 92.19 194 THR A O 1
ATOM 1484 N N . VAL A 1 195 ? -20.591 -5.511 6.037 1.00 89.62 195 VAL A N 1
ATOM 1485 C CA . VAL A 1 195 ? -21.352 -6.200 4.987 1.00 89.62 195 VAL A CA 1
ATOM 1486 C C . VAL A 1 195 ? -22.527 -6.907 5.641 1.00 89.62 195 VAL A C 1
ATOM 1488 O O . VAL A 1 195 ? -22.347 -7.788 6.475 1.00 89.62 195 VAL A O 1
ATOM 1491 N N . ASP A 1 196 ? -23.735 -6.510 5.260 1.00 85.50 196 ASP A N 1
ATOM 1492 C CA . ASP A 1 196 ? -24.970 -7.164 5.686 1.00 85.50 196 ASP A CA 1
ATOM 1493 C C . ASP A 1 196 ? -25.491 -8.036 4.526 1.00 85.50 196 ASP A C 1
ATOM 1495 O O . ASP A 1 196 ? -25.582 -7.528 3.399 1.00 85.50 196 ASP A O 1
ATOM 1499 N N . PRO A 1 197 ? -25.859 -9.314 4.753 1.00 75.44 197 PRO A N 1
ATOM 1500 C CA . PRO A 1 197 ? -26.487 -10.160 3.733 1.00 75.44 197 PRO A CA 1
ATOM 1501 C C . PRO A 1 197 ? -27.736 -9.529 3.094 1.00 75.44 197 PRO A C 1
ATOM 1503 O O . PRO A 1 197 ? -28.048 -9.821 1.941 1.00 75.44 197 PRO A O 1
ATOM 1506 N N . MET A 1 198 ? -28.413 -8.608 3.788 1.00 69.19 198 MET A N 1
ATOM 1507 C CA . MET A 1 198 ? -29.583 -7.882 3.273 1.00 69.19 198 MET A CA 1
ATOM 1508 C C . MET A 1 198 ? -29.222 -6.574 2.535 1.00 69.19 198 MET A C 1
ATOM 1510 O O . MET A 1 198 ? -30.056 -5.675 2.416 1.00 69.19 198 MET A O 1
ATOM 1514 N N . LYS A 1 199 ? -27.981 -6.443 2.031 1.00 67.81 199 LYS A N 1
ATOM 1515 C CA . LYS A 1 199 ? -27.441 -5.284 1.280 1.00 67.81 199 LYS A CA 1
ATOM 1516 C C . LYS A 1 199 ? -27.444 -3.942 2.032 1.00 67.81 199 LYS A C 1
ATOM 1518 O O . LYS A 1 199 ? -27.211 -2.898 1.420 1.00 67.81 199 LYS A O 1
ATOM 1523 N N . SER A 1 200 ? -27.635 -3.935 3.352 1.00 71.44 200 SER A N 1
ATOM 1524 C CA . SER A 1 200 ? -27.531 -2.717 4.166 1.00 71.44 200 SER A CA 1
ATOM 1525 C C . SER A 1 200 ? -26.074 -2.468 4.597 1.00 71.44 200 SER A C 1
ATOM 1527 O O . SER A 1 200 ? -25.678 -2.675 5.740 1.00 71.44 200 SER A O 1
ATOM 1529 N N . ASN A 1 201 ? -25.227 -2.044 3.652 1.00 80.75 201 ASN A N 1
ATOM 1530 C CA . ASN A 1 201 ? -23.840 -1.684 3.967 1.00 80.75 201 ASN A CA 1
ATOM 1531 C C . ASN A 1 201 ? -23.827 -0.428 4.845 1.00 80.75 201 ASN A C 1
ATOM 1533 O O . ASN A 1 201 ? -24.327 0.626 4.441 1.00 80.75 201 ASN A O 1
ATOM 1537 N N . ARG A 1 202 ? -23.249 -0.524 6.045 1.00 88.69 202 ARG A N 1
ATOM 1538 C CA . ARG A 1 202 ? -23.140 0.599 6.985 1.00 88.69 202 ARG A CA 1
ATOM 1539 C C . ARG A 1 202 ? -21.675 0.934 7.213 1.00 88.69 202 ARG A C 1
ATOM 1541 O O . ARG A 1 202 ? -20.806 0.065 7.209 1.00 88.69 202 ARG A O 1
ATOM 1548 N N . ILE A 1 203 ? -21.407 2.221 7.401 1.00 92.69 203 ILE A N 1
ATOM 1549 C CA . ILE A 1 203 ? -20.082 2.727 7.751 1.00 92.69 203 ILE A CA 1
ATOM 1550 C C . ILE A 1 203 ? -20.189 3.320 9.149 1.00 92.69 203 ILE A C 1
ATOM 1552 O O . ILE A 1 203 ? -20.923 4.285 9.367 1.00 92.69 203 ILE A O 1
ATOM 1556 N N . LEU A 1 204 ? -19.468 2.733 10.098 1.00 92.94 204 LEU A N 1
ATOM 1557 C CA . LEU A 1 204 ? -19.435 3.170 11.486 1.00 92.94 204 LEU A CA 1
ATOM 1558 C C . LEU A 1 204 ? -18.107 3.873 11.749 1.00 92.94 204 LEU A C 1
ATOM 1560 O O . LEU A 1 204 ? -17.044 3.304 11.522 1.00 92.94 204 LEU A O 1
ATOM 1564 N N . LYS A 1 205 ? -18.168 5.114 12.232 1.00 94.62 205 LYS A N 1
ATOM 1565 C CA . LYS A 1 205 ? -16.992 5.907 12.605 1.00 94.62 205 LYS A CA 1
ATOM 1566 C C . LYS A 1 205 ? -17.012 6.129 14.108 1.00 94.62 205 LYS A C 1
ATOM 1568 O O . LYS A 1 205 ? -18.011 6.616 14.639 1.00 94.62 205 LYS A O 1
ATOM 1573 N N . GLY A 1 206 ? -15.938 5.765 14.793 1.00 95.00 206 GLY A N 1
ATOM 1574 C CA . GLY A 1 206 ? -15.880 5.861 16.248 1.00 95.00 206 GLY A CA 1
ATOM 1575 C C . GLY A 1 206 ? -14.526 5.459 16.805 1.00 95.00 206 GLY A C 1
ATOM 1576 O O . GLY A 1 206 ? -13.614 5.145 16.052 1.00 95.00 206 GLY A O 1
ATOM 1577 N N . LYS A 1 207 ? -14.393 5.452 18.130 1.00 95.88 207 LYS A N 1
ATOM 1578 C CA . LYS A 1 207 ? -13.156 5.022 18.795 1.00 95.88 207 LYS A CA 1
ATOM 1579 C C . LYS A 1 207 ? -13.120 3.515 18.970 1.00 95.88 207 LYS A C 1
ATOM 1581 O O . LYS A 1 207 ? -14.090 2.944 19.465 1.00 95.88 207 LYS A O 1
ATOM 1586 N N . LEU A 1 208 ? -12.007 2.878 18.624 1.00 96.38 208 LEU A N 1
ATOM 1587 C CA . LEU A 1 208 ? -11.814 1.451 18.853 1.00 96.38 208 LEU A CA 1
ATOM 1588 C C . LEU A 1 208 ? -11.698 1.178 20.358 1.00 96.38 208 LEU A C 1
ATOM 1590 O O . LEU A 1 208 ? -10.806 1.701 21.019 1.00 96.38 208 LEU A O 1
ATOM 1594 N N . VAL A 1 209 ? -12.592 0.362 20.913 1.00 95.88 209 VAL A N 1
ATOM 1595 C CA . VAL A 1 209 ? -12.525 -0.053 22.327 1.00 95.88 209 VAL A CA 1
ATOM 1596 C C . VAL A 1 209 ? -11.731 -1.347 22.466 1.00 95.88 209 VAL A C 1
ATOM 1598 O O . VAL A 1 209 ? -11.014 -1.534 23.448 1.00 95.88 209 VAL A O 1
ATOM 1601 N N . GLY A 1 210 ? -11.854 -2.243 21.492 1.00 93.25 210 GLY A N 1
ATOM 1602 C CA . GLY A 1 210 ? -11.128 -3.505 21.450 1.00 93.25 210 GLY A CA 1
ATOM 1603 C C . GLY A 1 210 ? -11.801 -4.509 20.524 1.00 93.25 210 GLY A C 1
ATOM 1604 O O . GLY A 1 210 ? -12.872 -4.246 19.969 1.00 93.25 210 GLY A O 1
ATOM 1605 N N . ARG A 1 211 ? -11.162 -5.666 20.380 1.00 94.19 211 ARG A N 1
ATOM 1606 C CA . ARG A 1 211 ? -11.657 -6.793 19.595 1.00 94.19 211 ARG A CA 1
ATOM 1607 C C . ARG A 1 211 ? -11.598 -8.062 20.436 1.00 94.19 211 ARG A C 1
ATOM 1609 O O . ARG A 1 211 ? -10.547 -8.370 20.992 1.00 94.19 211 ARG A O 1
ATOM 1616 N N . ASP A 1 212 ? -12.717 -8.770 20.473 1.00 93.75 212 ASP A N 1
ATOM 1617 C CA . ASP A 1 212 ? -12.834 -10.141 20.958 1.00 93.75 212 ASP A CA 1
ATOM 1618 C C . ASP A 1 212 ? -12.810 -11.111 19.759 1.00 93.75 212 ASP A C 1
ATOM 1620 O O . ASP A 1 212 ? -12.815 -10.700 18.596 1.00 93.75 212 ASP A O 1
ATOM 1624 N N . SER A 1 213 ? -12.806 -12.420 20.020 1.00 92.25 213 SER A N 1
ATOM 1625 C CA . SER A 1 213 ? -12.792 -13.434 18.953 1.00 92.25 213 SER A CA 1
ATOM 1626 C C . SER A 1 213 ? -14.026 -13.380 18.045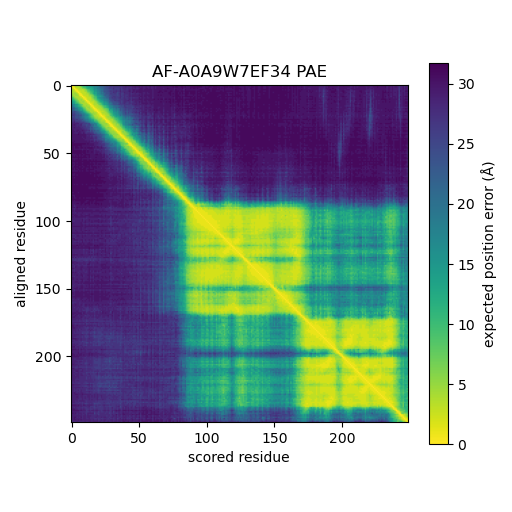 1.00 92.25 213 SER A C 1
ATOM 1628 O O . SER A 1 213 ? -13.913 -13.686 16.864 1.00 92.25 213 SER A O 1
ATOM 1630 N N . MET A 1 214 ? -15.178 -12.980 18.591 1.00 93.12 214 MET A N 1
ATOM 1631 C CA . MET A 1 214 ? -16.464 -12.952 17.881 1.00 93.12 214 MET A CA 1
ATOM 1632 C C . MET A 1 214 ? -16.904 -11.540 17.491 1.00 93.12 214 MET A C 1
ATOM 1634 O O . MET A 1 214 ? -17.619 -11.378 16.508 1.00 93.12 214 MET A O 1
ATOM 1638 N N . ASP A 1 215 ? -16.465 -10.519 18.233 1.00 94.94 215 ASP A N 1
ATOM 1639 C CA . ASP A 1 215 ? -17.025 -9.172 18.157 1.00 94.94 215 ASP A CA 1
ATOM 1640 C C . ASP A 1 215 ? -15.947 -8.079 18.164 1.00 94.94 215 ASP A C 1
ATOM 1642 O O . ASP A 1 215 ? -14.952 -8.150 18.885 1.00 94.94 215 ASP A O 1
ATOM 1646 N N . VAL A 1 216 ? -16.196 -6.996 17.431 1.00 95.00 216 VAL A N 1
ATOM 1647 C CA . VAL A 1 216 ? -15.434 -5.743 17.484 1.00 95.00 216 VAL A CA 1
ATOM 1648 C C . VAL A 1 216 ? -16.256 -4.686 18.218 1.00 95.00 216 VAL A C 1
ATOM 1650 O O . VAL A 1 216 ? -17.410 -4.425 17.876 1.00 95.00 216 VAL A O 1
ATOM 1653 N N . LYS A 1 217 ? -15.661 -4.047 19.229 1.00 95.81 217 LYS A N 1
ATOM 1654 C CA . LYS A 1 217 ? -16.313 -3.020 20.052 1.00 95.81 217 LYS A CA 1
ATOM 1655 C C . LYS A 1 217 ? -15.799 -1.637 19.675 1.00 95.81 217 LYS A C 1
ATOM 1657 O O . LYS A 1 217 ? -14.599 -1.363 19.765 1.00 95.81 217 LYS A O 1
ATOM 1662 N N . ILE A 1 218 ? -16.713 -0.741 19.316 1.00 96.62 218 ILE A N 1
ATOM 1663 C CA . ILE A 1 218 ? -16.408 0.659 18.996 1.00 96.62 218 ILE A CA 1
ATOM 1664 C C . ILE A 1 218 ? -17.299 1.619 19.778 1.00 96.62 218 ILE A C 1
ATOM 1666 O O . ILE A 1 218 ? -18.452 1.321 20.062 1.00 96.62 218 ILE A O 1
ATOM 1670 N N . THR A 1 219 ? -16.793 2.806 20.088 1.00 97.00 219 THR A N 1
ATOM 1671 C CA . THR A 1 219 ? -17.571 3.887 20.698 1.00 97.00 219 THR A CA 1
ATOM 1672 C C . THR A 1 219 ? -17.963 4.899 19.633 1.00 97.00 219 THR A C 1
ATOM 1674 O O . THR A 1 219 ? -17.111 5.619 19.113 1.00 97.00 219 THR A O 1
ATOM 1677 N N . VAL A 1 220 ? -19.257 4.992 19.339 1.00 95.06 220 VAL A N 1
ATOM 1678 C CA . VAL A 1 220 ? -19.842 5.939 18.381 1.00 95.06 220 VAL A CA 1
ATOM 1679 C C . VAL A 1 220 ? -20.681 6.949 19.158 1.00 95.06 220 VAL A C 1
ATOM 1681 O O . VAL A 1 220 ? -21.619 6.568 19.856 1.00 95.06 220 VAL A O 1
ATOM 1684 N N . ASN A 1 221 ? -20.351 8.241 19.067 1.00 92.12 221 ASN A N 1
ATOM 1685 C CA . ASN A 1 221 ? -21.072 9.325 19.757 1.00 92.12 221 ASN A CA 1
ATOM 1686 C C . ASN A 1 221 ? -21.294 9.064 21.265 1.00 92.12 221 ASN A C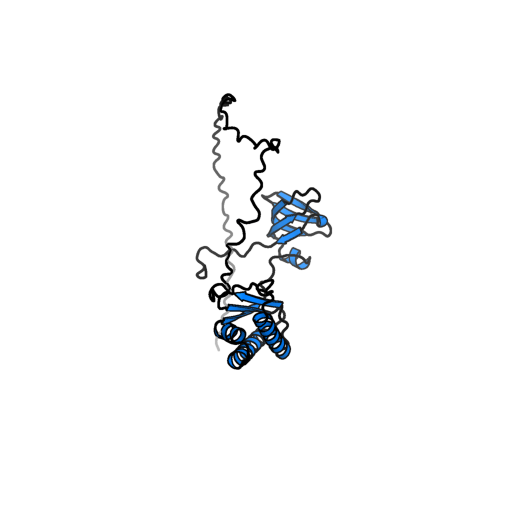 1
ATOM 1688 O O . ASN A 1 221 ? -22.372 9.309 21.802 1.00 92.12 221 ASN A O 1
ATOM 1692 N N . GLY A 1 222 ? -20.282 8.507 21.939 1.00 91.94 222 GLY A N 1
ATOM 1693 C CA . GLY A 1 222 ? -20.336 8.184 23.370 1.00 91.94 222 GLY A CA 1
ATOM 1694 C C . GLY A 1 222 ? -21.092 6.898 23.726 1.00 91.94 222 GLY A C 1
ATOM 1695 O O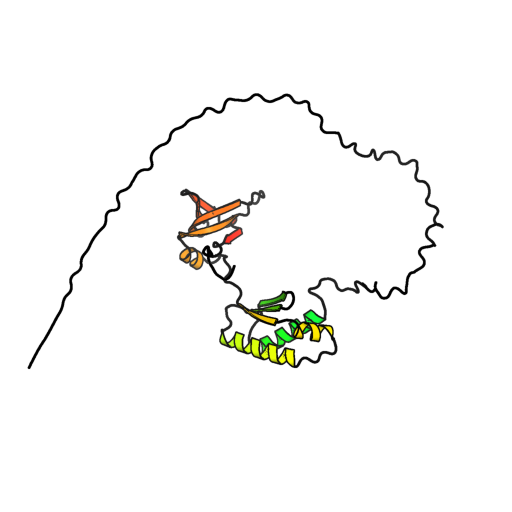 . GLY A 1 222 ? -21.204 6.584 24.908 1.00 91.94 222 GLY A O 1
ATOM 1696 N N . ARG A 1 223 ? -21.589 6.133 22.745 1.00 94.56 223 ARG A N 1
ATOM 1697 C CA . ARG A 1 223 ? -22.236 4.828 22.961 1.00 94.56 223 ARG A CA 1
ATOM 1698 C C . ARG A 1 223 ? -21.355 3.698 22.449 1.00 94.56 223 ARG A C 1
ATOM 1700 O O . ARG A 1 223 ? -20.826 3.789 21.344 1.00 94.56 223 ARG A O 1
ATOM 1707 N N . VAL A 1 224 ? -21.226 2.632 23.234 1.00 95.12 224 VAL A N 1
ATOM 1708 C CA . VAL A 1 224 ? -20.500 1.425 22.821 1.00 95.12 224 VAL A CA 1
ATOM 1709 C C . VAL A 1 224 ? -21.406 0.587 21.920 1.00 95.12 224 VAL A C 1
ATOM 1711 O O . VAL A 1 224 ? -22.508 0.213 22.314 1.00 95.12 224 VAL A O 1
ATOM 1714 N N . VAL A 1 225 ? -20.940 0.325 20.704 1.00 94.50 225 VAL A N 1
ATOM 1715 C CA . VAL A 1 225 ? -21.576 -0.511 19.689 1.00 94.50 225 VAL A CA 1
ATOM 1716 C C . VAL A 1 225 ? -20.700 -1.741 19.485 1.00 94.50 225 VAL A C 1
ATOM 1718 O O . VAL A 1 225 ? -19.495 -1.623 19.254 1.00 94.50 225 VAL A O 1
ATOM 1721 N N . THR A 1 226 ? -21.318 -2.913 19.569 1.00 95.12 226 THR A N 1
ATOM 1722 C CA . THR A 1 226 ? -20.674 -4.208 19.341 1.00 95.12 226 THR A CA 1
ATOM 1723 C C . THR A 1 226 ? -21.074 -4.707 17.958 1.00 95.12 226 THR A C 1
ATOM 1725 O O . THR A 1 226 ? -22.264 -4.746 17.644 1.00 95.12 226 THR A O 1
ATOM 1728 N N . VAL A 1 227 ? -20.091 -5.049 17.131 1.00 93.75 227 VAL A N 1
ATOM 1729 C CA . VAL A 1 227 ? -20.286 -5.522 15.757 1.00 93.75 227 VAL A CA 1
ATOM 1730 C C . VAL A 1 227 ? -19.667 -6.914 15.624 1.00 93.75 227 VAL A C 1
ATOM 1732 O O . VAL A 1 227 ? -18.457 -7.028 15.823 1.00 93.75 227 VAL A O 1
ATOM 1735 N N . PRO A 1 228 ? -20.441 -7.952 15.268 1.00 94.00 228 PRO A N 1
ATOM 1736 C CA . PRO A 1 228 ? -19.899 -9.282 15.001 1.00 94.00 228 PRO A CA 1
ATOM 1737 C C . PRO A 1 228 ? -18.871 -9.262 13.872 1.00 94.00 228 PRO A C 1
ATOM 1739 O O . PRO A 1 228 ? -19.089 -8.603 12.852 1.00 94.00 228 PRO A O 1
ATOM 1742 N N . VAL A 1 229 ? -17.775 -10.003 14.037 1.00 92.44 229 VAL A N 1
ATOM 1743 C CA . VAL A 1 229 ? -16.672 -10.082 13.064 1.00 92.44 229 VAL A CA 1
ATOM 1744 C C . VAL A 1 229 ? -17.167 -10.562 11.696 1.00 92.44 229 VAL A C 1
ATOM 1746 O O . VAL A 1 229 ? -16.714 -10.034 10.686 1.00 92.44 229 VAL A O 1
ATOM 1749 N N . ASP A 1 230 ? -18.157 -11.457 11.654 1.00 91.75 230 ASP A N 1
ATOM 1750 C CA . ASP A 1 230 ? -18.752 -11.973 10.410 1.00 91.75 230 ASP A CA 1
ATOM 1751 C C . ASP A 1 230 ? -19.398 -10.882 9.543 1.00 91.75 230 ASP A C 1
ATOM 1753 O O . ASP A 1 230 ? -19.487 -11.014 8.323 1.00 91.75 230 ASP A O 1
ATOM 1757 N N . PHE A 1 231 ? -19.836 -9.782 10.162 1.00 91.69 231 PHE A N 1
ATOM 1758 C CA . PHE A 1 231 ? -20.413 -8.642 9.453 1.00 91.69 231 PHE A CA 1
ATOM 1759 C C . PHE A 1 231 ? -19.392 -7.545 9.161 1.00 91.69 231 PHE A C 1
ATOM 1761 O O . PHE A 1 231 ? -19.745 -6.548 8.533 1.00 91.69 231 PHE A O 1
ATOM 1768 N N . VAL A 1 232 ? -18.137 -7.676 9.598 1.00 92.81 232 VAL A N 1
ATOM 1769 C CA . VAL A 1 232 ? -17.090 -6.678 9.354 1.00 92.81 232 VAL A CA 1
ATOM 1770 C C . VAL A 1 232 ? -16.412 -6.959 8.015 1.00 92.81 232 VAL A C 1
ATOM 1772 O O . VAL A 1 232 ? -15.774 -7.988 7.829 1.00 92.81 232 VAL A O 1
ATOM 1775 N N . LYS A 1 233 ? -16.494 -5.999 7.088 1.00 92.31 233 LYS A N 1
ATOM 1776 C CA . LYS A 1 233 ? -15.743 -6.031 5.827 1.00 92.31 233 LYS A CA 1
ATOM 1777 C C . LYS A 1 233 ? -14.269 -5.723 6.058 1.00 92.31 233 LYS A C 1
ATOM 1779 O O . LYS A 1 233 ? -13.385 -6.431 5.599 1.00 92.31 233 LYS A O 1
ATOM 1784 N N . GLU A 1 234 ? -14.025 -4.593 6.711 1.00 92.94 234 GLU A N 1
ATOM 1785 C CA . GLU A 1 234 ? -12.701 -4.026 6.925 1.00 92.94 234 GLU A CA 1
ATOM 1786 C C . GLU A 1 234 ? -12.756 -2.965 8.027 1.00 92.94 234 GLU A C 1
ATOM 1788 O O . GLU A 1 234 ? -13.773 -2.283 8.215 1.00 92.94 234 GLU A O 1
ATOM 1793 N N . VAL A 1 235 ? -11.637 -2.811 8.737 1.00 94.50 235 VAL A N 1
ATOM 1794 C CA . VAL A 1 235 ? -11.435 -1.779 9.757 1.00 94.50 235 VAL A CA 1
ATOM 1795 C C . VAL A 1 235 ? -10.274 -0.901 9.325 1.00 94.50 235 VAL A C 1
ATOM 1797 O O . VAL A 1 235 ? -9.149 -1.379 9.190 1.00 94.50 235 VAL A O 1
ATOM 1800 N N . LYS A 1 236 ? -10.553 0.383 9.105 1.00 94.31 236 LYS A N 1
ATOM 1801 C CA . LYS A 1 236 ? -9.580 1.359 8.617 1.00 94.31 236 LYS A CA 1
ATOM 1802 C C . LYS A 1 236 ? -9.261 2.412 9.670 1.00 94.31 236 LYS A C 1
ATOM 1804 O O . LYS A 1 236 ? -10.168 2.975 10.286 1.00 94.31 236 LYS A O 1
ATOM 1809 N N . LEU A 1 237 ? -7.981 2.712 9.837 1.00 92.62 237 LEU A N 1
ATOM 1810 C CA . LEU A 1 237 ? -7.500 3.905 10.522 1.00 92.62 237 LEU A CA 1
ATOM 1811 C C . LEU A 1 237 ? -7.877 5.162 9.720 1.00 92.62 237 LEU A C 1
ATOM 1813 O O . LEU A 1 237 ? -8.079 5.085 8.502 1.00 92.62 237 LEU A O 1
ATOM 1817 N N . PRO A 1 238 ? -7.998 6.330 10.370 1.00 87.88 238 PRO A N 1
ATOM 1818 C CA . PRO A 1 238 ? -8.190 7.578 9.660 1.00 87.88 238 PRO A CA 1
ATOM 1819 C C . PRO A 1 238 ? -6.892 7.894 8.916 1.00 87.88 238 PRO A C 1
ATOM 1821 O O . PRO A 1 238 ? -5.804 7.666 9.445 1.00 87.88 238 PRO A O 1
ATOM 1824 N N . SER A 1 239 ? -6.991 8.468 7.717 1.00 79.44 239 SER A N 1
ATOM 1825 C CA . SER A 1 239 ? -5.820 9.097 7.105 1.00 79.44 239 SER A CA 1
ATOM 1826 C C . SER A 1 239 ? -5.258 10.126 8.088 1.00 79.44 239 SER A C 1
ATOM 1828 O O . SER A 1 239 ? -6.037 10.848 8.724 1.00 79.44 239 SER A O 1
ATOM 1830 N N . ALA A 1 240 ? -3.932 10.163 8.245 1.00 72.69 240 ALA A N 1
ATOM 1831 C CA . ALA A 1 240 ? -3.268 11.107 9.135 1.00 72.69 240 ALA A CA 1
ATOM 1832 C C . ALA A 1 240 ? -3.842 12.517 8.923 1.00 72.69 240 ALA A C 1
ATOM 1834 O O . ALA A 1 240 ? -4.050 12.951 7.789 1.00 72.69 240 ALA A O 1
ATOM 1835 N N . LYS A 1 241 ? -4.178 13.205 10.021 1.00 63.81 241 LYS A N 1
ATOM 1836 C CA . LYS A 1 241 ? -4.664 14.582 9.940 1.00 63.81 241 LYS A CA 1
ATOM 1837 C C . LYS A 1 241 ? -3.487 15.456 9.524 1.00 63.81 241 LYS A C 1
ATOM 1839 O O . LYS A 1 241 ? -2.647 15.767 10.359 1.00 63.81 241 LYS A O 1
ATOM 1844 N N . THR A 1 242 ? -3.441 15.838 8.256 1.00 55.84 242 THR A N 1
ATOM 1845 C CA . THR A 1 242 ? -2.586 16.928 7.790 1.00 55.84 242 THR A CA 1
ATOM 1846 C C . THR A 1 242 ? -3.054 18.210 8.473 1.00 55.84 242 THR A C 1
ATOM 1848 O O . THR A 1 242 ? -4.247 18.536 8.455 1.00 55.84 242 THR A O 1
ATOM 1851 N N . GLU A 1 243 ? -2.147 18.904 9.153 1.00 62.38 243 GLU A N 1
ATOM 1852 C CA . GLU A 1 243 ? -2.476 20.176 9.787 1.00 62.38 243 GLU A CA 1
ATOM 1853 C C . GLU A 1 243 ? -2.759 21.240 8.720 1.00 62.38 243 GLU A C 1
ATOM 1855 O O . GLU A 1 243 ? -2.215 21.223 7.615 1.00 62.38 243 GLU A O 1
ATOM 1860 N N . LYS A 1 244 ? -3.636 22.195 9.045 1.00 57.97 244 LYS A N 1
ATOM 1861 C CA . LYS A 1 244 ? -3.919 23.335 8.170 1.00 57.97 244 LYS A CA 1
ATOM 1862 C C . LYS A 1 244 ? -2.678 24.239 8.130 1.00 57.97 244 LYS A C 1
ATOM 1864 O O . LYS A 1 244 ? -2.537 25.103 8.990 1.00 57.97 244 LYS A O 1
ATOM 1869 N N . GLY A 1 245 ? -1.802 24.026 7.149 1.00 69.06 245 GLY A N 1
ATOM 1870 C CA . GLY A 1 245 ? -0.540 24.759 6.983 1.00 69.06 245 GLY A CA 1
ATOM 1871 C C . GLY A 1 245 ? 0.655 23.914 6.532 1.00 69.06 245 GLY A C 1
ATOM 1872 O O . GLY A 1 245 ? 1.758 24.447 6.467 1.00 69.06 245 GLY A O 1
ATOM 1873 N N . ASP A 1 246 ? 0.463 22.626 6.242 1.00 72.00 246 ASP A N 1
ATOM 1874 C CA . ASP A 1 246 ? 1.520 21.772 5.699 1.00 72.00 246 ASP A CA 1
ATOM 1875 C C . ASP A 1 246 ? 1.957 22.266 4.297 1.00 72.00 246 ASP A C 1
ATOM 1877 O O . ASP A 1 246 ? 1.096 22.414 3.426 1.00 72.00 246 ASP A O 1
ATOM 1881 N N . PRO A 1 247 ? 3.253 22.563 4.058 1.00 69.56 247 PRO A N 1
ATOM 1882 C CA . PRO A 1 247 ? 3.748 23.095 2.783 1.00 69.56 247 PRO A CA 1
ATOM 1883 C C . PRO A 1 247 ? 3.637 22.134 1.587 1.00 69.56 247 PRO A C 1
ATOM 1885 O O . PRO A 1 247 ? 3.967 22.533 0.471 1.00 69.56 247 PRO A O 1
ATOM 1888 N N . PHE A 1 248 ? 3.206 20.886 1.792 1.00 59.38 248 PHE A N 1
ATOM 1889 C CA . PHE A 1 248 ? 3.078 19.879 0.733 1.00 59.38 248 PHE A CA 1
ATOM 1890 C C . PHE A 1 248 ? 1.654 19.726 0.158 1.00 59.38 248 PHE A C 1
ATOM 1892 O O . PHE A 1 248 ? 1.375 18.711 -0.483 1.00 59.38 248 PHE A O 1
ATOM 1899 N N . ASN A 1 249 ? 0.761 20.707 0.358 1.00 52.66 249 ASN A N 1
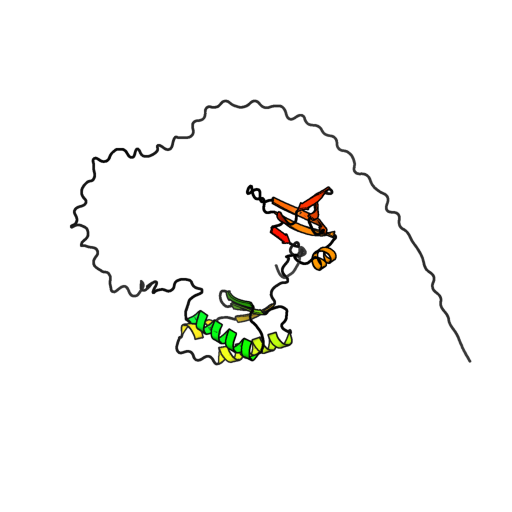ATOM 1900 C CA . ASN A 1 249 ? -0.587 20.728 -0.233 1.00 52.66 249 ASN A CA 1
ATOM 1901 C C . ASN A 1 249 ? -0.953 22.068 -0.883 1.00 52.66 249 ASN A C 1
ATOM 1903 O O . ASN A 1 249 ? -0.646 23.123 -0.287 1.00 52.66 249 ASN A O 1
#

Nearest PDB structures (foldseek):
  7afo-assembly1_X  TM=4.250E-01  e=4.448E-08  Escherichia coli
  7nav-assembly1_X  TM=4.410E-01  e=1.804E-07  Escherichia coli K-12
  1ib8-assembly1_A  TM=3.969E-01  e=2.445E-07  Streptococcus pneumoniae
  4nl3-assembly1_D  TM=8.414E-01  e=5.975E-03  Listeria monocytogenes
  4noy-assembly1_A  TM=6.982E-01  e=5.290E-03  Listeria monocytogenes

Organism: NCBI:txid1714387

Solvent-accessible surface area (backbone atoms only — not comparable to full-atom values): 16438 Å² total; per-residue (Å²): 135,89,80,90,81,88,81,89,79,80,89,82,89,79,89,80,84,80,77,87,79,80,82,84,85,79,87,76,90,73,86,80,76,86,76,79,84,80,78,97,78,80,85,73,86,77,79,78,74,84,77,88,83,76,85,86,76,75,79,78,77,65,83,75,79,73,74,78,75,69,80,77,84,78,57,78,91,64,76,71,68,78,71,81,70,70,53,93,78,63,38,68,50,52,53,54,50,51,50,53,52,50,55,52,28,56,73,67,73,44,69,74,72,46,80,47,82,52,95,54,30,38,42,37,29,32,50,84,84,62,51,76,67,56,55,56,50,45,53,53,52,50,52,55,50,59,75,65,58,82,61,94,50,64,67,40,47,56,50,56,75,61,34,48,82,42,81,41,58,64,74,81,71,53,63,58,83,52,70,70,49,43,65,72,46,46,68,38,60,31,39,37,37,33,52,39,98,84,72,61,66,45,78,48,64,28,28,30,68,37,70,57,98,60,34,37,34,30,32,42,95,89,40,82,46,79,41,50,49,91,33,51,71,49,40,30,51,66,78,80,83,76,61,98,79,56,90,91,115

Secondary structure (DSSP, 8-state):
---------------------PPPP---------PPPPPS--PPP--PPP-----S------TTTT------TT-GGG-----S--STTS-HHHHHHHHHHHHHHHHHT----EEEEETTEEEEE--TTS-HHHHHHHHHHHHHHHHH---S-HHHHHHHHHSEEEEEPPPPPSB--SHHHHHHTTTSEEEEEE--TTS--EEEEEEEEEE-SSEEEEEETTEEEEEEGGGEEEEEPPPP---TT-TT-

pLDDT: mean 73.41, std 19.59, range [39.5, 97.0]

Sequence (249 aa):
MSKTFLATFALISTASAFTFIAPPSVSNFCPRSRTSLPDASSVLPLFSTPDFNNVDNLETIDANDLEDCKKVDDAVWRRGDLDNMDSPLDAGWRQTCESMIQSTANGCGVEIGGVTWDFGKITIEVPSTASSDDQSLLAKQLNEVFENVKSDDPDVVDCLVKHSLEIRTPGSQNLIVTQQQFDAYKGFDVTISTVDPMKSNRILKGKLVGRDSMDVKITVNGRVVTVPVDFVKEVKLPSAKTEKGDPFN

Foldseek 3Di:
DDDDDDDDDDDDDDDDDDDDDDDDDDDDDDPDDDDDDDDPDDDDDDPDDPDPPDPPDDPPPPPVVPPPPPDPPPPPVPPPPPVPPDDPCPDPLNVVLVVVLCVLCVVLVFDWPDWDDDDQAIETETEPVDDPVSQVVSLVSSVVCLVPDDDPDVVNNVRSVRHDYDYDYPDDFQWDDDQVSQVVQAQAWKWWWFADPVRPIDIAIFGFNHDDPFWTWGQGPNDIDIHGPNGTPTMGGDDPDDDPPPPPD

InterPro domains:
  IPR036847 Ribosome maturation factor RimP, C-terminal domain superfamily [SSF74942] (177-237)